Protein AF-A0A966RFS0-F1 (afdb_monomer_lite)

Foldseek 3Di:
DDDDDPDDDPPDPDDPPPDPPDVVVVVVVVVVVVVVVVLVVVLVVLVVVCVVVVHDSVVVNVVVVVVVVCVVVVDPPPDDDDDDDDDDDDPPDPQQALLNVQCVVCLVVLCVVPPPDDSVVSVVVSVVVVVVDDPVVSVVSRVVSVVVVVVVVVDPDDDDDDDDDDDDDDDDDDDDDDDDDDDDDDPDDDDDDPDDDPVVVVVVLVVVLVVLVPDDLVRLVVVCVVVVHDRDPSVVSSVRVSCVSVVHDD

Structure (mmCIF, N/CA/C/O backbone):
data_AF-A0A966RFS0-F1
#
_entry.id   AF-A0A966RFS0-F1
#
loop_
_atom_site.group_PDB
_atom_site.id
_atom_site.type_symbol
_atom_site.label_atom_id
_atom_site.label_alt_id
_atom_site.label_comp_id
_atom_site.label_asym_id
_atom_site.label_entity_id
_atom_site.label_seq_id
_atom_site.pdbx_PDB_ins_code
_atom_site.Cartn_x
_atom_site.Cartn_y
_atom_site.Cartn_z
_atom_site.occupancy
_atom_site.B_iso_or_equiv
_atom_site.auth_seq_id
_atom_site.auth_comp_id
_atom_site.auth_asym_id
_atom_site.auth_atom_id
_atom_site.pdbx_PDB_model_num
ATOM 1 N N . MET A 1 1 ? 25.734 63.811 56.330 1.00 46.78 1 MET A N 1
ATOM 2 C CA . MET A 1 1 ? 25.284 64.540 55.126 1.00 46.78 1 MET A CA 1
ATOM 3 C C . MET A 1 1 ? 26.224 64.170 54.002 1.00 46.78 1 MET A C 1
ATOM 5 O O . MET A 1 1 ? 27.417 64.230 54.257 1.00 46.78 1 MET A O 1
ATOM 9 N N . THR A 1 2 ? 25.649 63.822 52.839 1.00 45.16 2 THR A N 1
ATOM 10 C CA . THR A 1 2 ? 26.299 63.385 51.579 1.00 45.16 2 THR A CA 1
ATOM 11 C C . THR A 1 2 ? 27.020 62.034 51.720 1.00 45.16 2 THR A C 1
ATOM 13 O O . THR A 1 2 ? 27.518 61.713 52.786 1.00 45.16 2 THR A O 1
ATOM 16 N N . SER A 1 3 ? 27.106 61.110 50.775 1.00 40.31 3 SER A N 1
ATOM 17 C CA . SER A 1 3 ? 26.642 60.852 49.406 1.00 40.31 3 SER A CA 1
ATOM 18 C C . SER A 1 3 ? 27.042 59.367 49.242 1.00 40.31 3 SER A C 1
ATOM 20 O O . SER A 1 3 ? 28.094 58.983 49.733 1.00 40.31 3 SER A O 1
ATOM 22 N N . SER A 1 4 ? 26.303 58.413 48.707 1.00 46.81 4 SER A N 1
ATOM 23 C CA . SER A 1 4 ? 25.883 58.307 47.324 1.00 46.81 4 SER A CA 1
ATOM 24 C C . SER A 1 4 ? 25.313 56.895 47.224 1.00 46.81 4 SER A C 1
ATOM 26 O O . SER A 1 4 ? 26.024 55.921 47.457 1.00 46.81 4 SER A O 1
ATOM 28 N N . CYS A 1 5 ? 24.011 56.837 46.974 1.00 45.22 5 CYS A N 1
ATOM 29 C CA . CYS A 1 5 ? 23.265 55.772 46.315 1.00 45.22 5 CYS A CA 1
ATOM 30 C C . CYS A 1 5 ? 24.124 54.599 45.808 1.00 45.22 5 CYS A C 1
ATOM 32 O O . CYS A 1 5 ? 24.890 54.750 44.855 1.00 45.22 5 CYS A O 1
ATOM 34 N N . ALA A 1 6 ? 23.968 53.444 46.456 1.00 50.06 6 ALA A N 1
ATOM 35 C CA . ALA A 1 6 ? 24.460 52.169 45.972 1.00 50.06 6 ALA A CA 1
ATOM 36 C C . ALA A 1 6 ? 23.900 51.910 44.568 1.00 50.06 6 ALA A C 1
ATOM 38 O O . ALA A 1 6 ? 22.697 51.743 44.388 1.00 50.06 6 ALA A O 1
ATOM 39 N N . GLU A 1 7 ? 24.806 51.961 43.596 1.00 47.12 7 GLU A N 1
ATOM 40 C CA . GLU A 1 7 ? 24.907 51.079 42.436 1.00 47.12 7 GLU A CA 1
ATOM 41 C C . GLU A 1 7 ? 23.601 50.382 42.026 1.00 47.12 7 GLU A C 1
ATOM 43 O O . GLU A 1 7 ? 23.354 49.202 42.277 1.00 47.12 7 GLU A O 1
ATOM 48 N N . GLN A 1 8 ? 22.751 51.168 41.369 1.00 50.97 8 GLN A N 1
ATOM 49 C CA . GLN A 1 8 ? 21.605 50.699 40.614 1.00 50.97 8 GLN A CA 1
ATOM 50 C C . GLN A 1 8 ? 22.114 49.770 39.498 1.00 50.97 8 GLN A C 1
ATOM 52 O O . GLN A 1 8 ? 22.638 50.228 38.482 1.00 50.97 8 GLN A O 1
ATOM 57 N N . MET A 1 9 ? 21.971 48.460 39.699 1.00 49.16 9 MET A N 1
ATOM 58 C CA . MET A 1 9 ? 22.149 47.435 38.673 1.00 49.16 9 MET A CA 1
ATOM 59 C C . MET A 1 9 ? 21.171 47.689 37.516 1.00 49.16 9 MET A C 1
ATOM 61 O O . MET A 1 9 ? 20.027 47.243 37.547 1.00 49.16 9 MET A O 1
ATOM 65 N N . MET A 1 10 ? 21.624 48.400 36.486 1.00 54.31 10 MET A N 1
ATOM 66 C CA . MET A 1 10 ? 21.121 48.233 35.125 1.00 54.31 10 MET A CA 1
ATOM 67 C C . MET A 1 10 ? 22.088 47.306 34.397 1.00 54.31 10 MET A C 1
ATOM 69 O O . MET A 1 10 ? 23.067 47.738 33.796 1.00 54.31 10 MET A O 1
ATOM 73 N N . MET A 1 11 ? 21.839 46.006 34.511 1.00 53.09 11 MET A N 1
ATOM 74 C CA . MET A 1 11 ? 22.285 45.065 33.493 1.00 53.09 11 MET A CA 1
ATOM 75 C C . MET A 1 11 ? 21.077 44.836 32.606 1.00 53.09 11 MET A C 1
ATOM 77 O O . MET A 1 11 ? 20.194 44.045 32.926 1.00 53.09 11 MET A O 1
ATOM 81 N N . ASP A 1 12 ? 21.030 45.635 31.546 1.00 46.69 12 ASP A N 1
ATOM 82 C CA . ASP A 1 12 ? 20.084 45.488 30.461 1.00 46.69 12 ASP A CA 1
ATOM 83 C C . ASP A 1 12 ? 20.134 44.056 29.917 1.00 46.69 12 ASP A C 1
ATOM 85 O O . ASP A 1 12 ? 21.180 43.541 29.506 1.00 46.69 12 ASP A O 1
ATOM 89 N N . ASP A 1 13 ? 18.958 43.436 29.907 1.00 48.50 13 ASP A N 1
ATOM 90 C CA . ASP A 1 13 ? 18.588 42.283 29.100 1.00 48.50 13 ASP A CA 1
ATOM 91 C C . ASP A 1 13 ? 18.864 42.579 27.620 1.00 48.50 13 ASP A C 1
ATOM 93 O O . ASP A 1 13 ? 17.976 42.969 26.863 1.00 48.50 13 ASP A O 1
ATOM 97 N N . THR A 1 14 ? 20.098 42.426 27.146 1.00 54.41 14 THR A N 1
ATOM 98 C CA . THR A 1 14 ? 20.367 42.333 25.707 1.00 54.41 14 THR A CA 1
ATOM 99 C C . THR A 1 14 ? 21.663 41.576 25.455 1.00 54.41 14 THR A C 1
ATOM 101 O O . THR A 1 14 ? 22.748 42.136 25.547 1.00 54.41 14 THR A O 1
ATOM 104 N N . THR A 1 15 ? 21.534 40.282 25.138 1.00 52.78 15 THR A N 1
ATOM 105 C CA . THR A 1 15 ? 22.305 39.504 24.130 1.00 52.78 15 THR A CA 1
ATOM 106 C C . THR A 1 15 ? 22.190 37.983 24.347 1.00 52.78 15 THR A C 1
ATOM 108 O O . THR A 1 15 ? 23.090 37.215 24.026 1.00 52.78 15 THR A O 1
ATOM 111 N N . ALA A 1 16 ? 21.030 37.481 24.782 1.00 44.38 16 ALA A N 1
ATOM 112 C CA . ALA A 1 16 ? 20.666 36.075 24.576 1.00 44.38 16 ALA A CA 1
ATOM 113 C C . ALA A 1 16 ? 20.158 35.859 23.134 1.00 44.38 16 ALA A C 1
ATOM 115 O O . ALA A 1 16 ? 19.004 35.507 22.912 1.00 44.38 16 ALA A O 1
ATOM 116 N N . ALA A 1 17 ? 20.997 36.133 22.130 1.00 50.38 17 ALA A N 1
ATOM 117 C CA . ALA A 1 17 ? 20.622 35.968 20.723 1.00 50.38 17 ALA A CA 1
ATOM 118 C C . ALA A 1 17 ? 21.802 35.592 19.814 1.00 50.38 17 ALA A C 1
ATOM 120 O O . ALA A 1 17 ? 21.888 36.072 18.689 1.00 50.38 17 ALA A O 1
ATOM 121 N N . THR A 1 18 ? 22.702 34.704 20.251 1.00 53.56 18 THR A N 1
ATOM 122 C CA . THR A 1 18 ? 23.763 34.207 19.355 1.00 53.56 18 THR A CA 1
ATOM 123 C C . THR A 1 18 ? 24.097 32.740 19.602 1.00 53.56 18 THR A C 1
ATOM 125 O O . THR A 1 18 ? 25.214 32.388 19.964 1.00 53.56 18 THR A O 1
ATOM 128 N N . THR A 1 19 ? 23.134 31.834 19.419 1.00 51.56 19 THR A N 1
ATOM 129 C CA . THR A 1 19 ? 23.456 30.398 19.250 1.00 51.56 19 THR A CA 1
ATOM 130 C C . THR A 1 19 ? 22.385 29.637 18.469 1.00 51.56 19 THR A C 1
ATOM 132 O O . THR A 1 19 ? 22.052 28.498 18.766 1.00 51.56 19 THR A O 1
ATOM 135 N N . SER A 1 20 ? 21.827 30.257 17.429 1.00 57.66 20 SER A N 1
ATOM 136 C CA . SER A 1 20 ? 20.901 29.579 16.515 1.00 57.66 20 SER A CA 1
ATOM 137 C C . SER A 1 20 ? 21.181 29.953 15.062 1.00 57.66 20 SER A C 1
ATOM 139 O O . SER A 1 20 ? 20.292 30.447 14.378 1.00 57.66 20 SER A O 1
ATOM 141 N N . PHE A 1 21 ? 22.405 29.767 14.553 1.00 58.56 21 PHE A N 1
ATOM 142 C CA . PHE A 1 21 ? 22.626 29.993 13.116 1.00 58.56 21 PHE A CA 1
ATOM 143 C C . PHE A 1 21 ? 23.887 29.349 12.518 1.00 58.56 21 PHE A C 1
ATOM 145 O O . PHE A 1 21 ? 24.693 30.008 11.878 1.00 58.56 21 PHE A O 1
ATOM 152 N N . ALA A 1 22 ? 24.075 28.040 12.684 1.00 61.06 22 ALA A N 1
ATOM 153 C CA . ALA A 1 22 ? 25.084 27.318 11.887 1.00 61.06 22 ALA A CA 1
ATOM 154 C C . ALA A 1 22 ? 24.633 25.911 11.486 1.00 61.06 22 ALA A C 1
ATOM 156 O O . ALA A 1 22 ? 24.954 25.443 10.394 1.00 61.06 22 ALA A O 1
ATOM 157 N N . TRP A 1 23 ? 23.806 25.269 12.314 1.00 62.06 23 TRP A N 1
ATOM 158 C CA . TRP A 1 23 ? 23.326 23.913 12.065 1.00 62.06 23 TRP A CA 1
ATOM 159 C C . TRP A 1 23 ? 22.571 23.748 10.730 1.00 62.06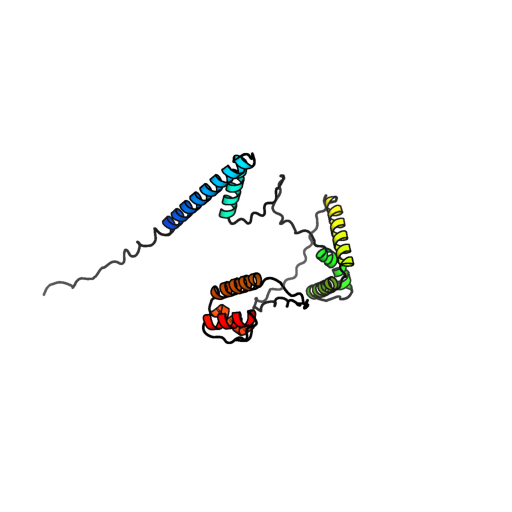 23 TRP A C 1
ATOM 161 O O . TRP A 1 23 ? 22.958 22.879 9.950 1.00 62.06 23 TRP A O 1
ATOM 171 N N . PRO A 1 24 ? 21.597 24.607 10.351 1.00 82.81 24 PRO A N 1
ATOM 172 C CA . PRO A 1 24 ? 20.886 24.428 9.081 1.00 82.81 24 PRO A CA 1
ATOM 173 C C . PRO A 1 24 ? 21.776 24.658 7.851 1.00 82.81 24 PRO A C 1
ATOM 175 O O . PRO A 1 24 ? 21.550 24.073 6.793 1.00 82.81 24 PRO A O 1
ATOM 178 N N . ALA A 1 25 ? 22.789 25.523 7.962 1.00 80.50 25 ALA A N 1
ATOM 179 C CA . ALA A 1 25 ? 23.739 25.777 6.883 1.00 80.50 25 ALA A CA 1
ATOM 180 C C . ALA A 1 25 ? 24.705 24.598 6.704 1.00 80.50 25 ALA A C 1
ATOM 182 O O . ALA A 1 25 ? 24.920 24.155 5.573 1.00 80.50 25 ALA A O 1
ATOM 183 N N . MET A 1 26 ? 25.210 24.057 7.814 1.00 83.19 26 MET A N 1
ATOM 184 C CA . MET A 1 26 ? 26.057 22.868 7.844 1.00 83.19 26 MET A CA 1
ATOM 185 C C . MET A 1 26 ? 25.311 21.631 7.337 1.00 83.19 26 MET A C 1
ATOM 187 O O . MET A 1 26 ? 25.824 20.918 6.481 1.00 83.19 26 MET A O 1
ATOM 191 N N . GLU A 1 27 ? 24.069 21.416 7.769 1.00 85.50 27 GLU A N 1
ATOM 192 C CA . GLU A 1 27 ? 23.245 20.291 7.320 1.00 85.50 27 GLU A CA 1
ATOM 193 C C . GLU A 1 27 ? 22.966 20.361 5.810 1.00 85.50 27 GLU A C 1
ATOM 195 O O . GLU A 1 27 ? 23.080 19.360 5.100 1.00 85.50 27 GLU A O 1
ATOM 200 N N . ARG A 1 28 ? 22.670 21.555 5.278 1.00 85.44 28 ARG A N 1
ATOM 201 C CA . ARG A 1 28 ? 22.551 21.761 3.824 1.00 85.44 28 ARG A CA 1
ATOM 202 C C . ARG A 1 28 ? 23.869 21.489 3.100 1.00 85.44 28 ARG A C 1
ATOM 204 O O . ARG A 1 28 ? 23.844 20.914 2.015 1.00 85.44 28 ARG A O 1
ATOM 211 N N . ALA A 1 29 ? 25.005 21.887 3.672 1.00 89.25 29 ALA A N 1
ATOM 212 C CA . ALA A 1 29 ? 26.318 21.616 3.093 1.00 89.25 29 ALA A CA 1
ATOM 213 C C . ALA A 1 29 ? 26.625 20.111 3.065 1.00 89.25 29 ALA A C 1
ATOM 215 O O . ALA A 1 29 ? 26.981 19.595 2.009 1.00 89.25 29 ALA A O 1
ATOM 216 N N . MET A 1 30 ? 26.384 19.394 4.163 1.00 89.94 30 MET A N 1
ATOM 217 C CA . MET A 1 30 ? 26.562 17.941 4.247 1.00 89.94 30 MET A CA 1
ATOM 218 C C . MET A 1 30 ? 25.660 17.203 3.254 1.00 89.94 30 MET A C 1
ATOM 220 O O . MET A 1 30 ? 26.140 16.362 2.497 1.00 89.94 30 MET A O 1
ATOM 224 N N . LYS A 1 31 ? 24.373 17.567 3.170 1.00 87.19 31 LYS A N 1
ATOM 225 C CA . LYS A 1 31 ? 23.442 16.978 2.192 1.00 87.19 31 LYS A CA 1
ATOM 226 C C . LYS A 1 31 ? 23.890 17.213 0.748 1.00 87.19 31 LYS A C 1
ATOM 228 O O . LYS A 1 31 ? 23.763 16.308 -0.071 1.00 87.19 31 LYS A O 1
ATOM 233 N N . ARG A 1 32 ? 24.449 18.390 0.431 1.00 90.50 32 ARG A N 1
ATOM 234 C CA . ARG A 1 32 ? 25.032 18.664 -0.895 1.00 90.50 32 ARG A CA 1
ATOM 235 C C . ARG A 1 32 ? 26.253 17.795 -1.178 1.00 90.50 32 ARG A C 1
ATOM 237 O O . ARG A 1 32 ? 26.335 17.241 -2.264 1.00 90.50 32 ARG A O 1
ATOM 244 N N . VAL A 1 33 ? 27.166 17.647 -0.218 1.00 93.06 33 VAL A N 1
ATOM 245 C CA . VAL A 1 33 ? 28.365 16.806 -0.380 1.00 93.06 33 VAL A CA 1
ATOM 246 C C . VAL A 1 33 ? 27.975 15.353 -0.640 1.00 93.06 33 VAL A C 1
ATOM 248 O O . VAL A 1 33 ? 28.450 14.756 -1.602 1.00 93.06 33 VAL A O 1
ATOM 251 N N . VAL A 1 34 ? 27.051 14.811 0.158 1.00 91.12 34 VAL A N 1
ATOM 252 C CA . VAL A 1 34 ? 26.552 13.440 -0.020 1.00 91.12 34 VAL A CA 1
ATOM 253 C C . VAL A 1 34 ? 25.865 13.281 -1.375 1.00 91.12 34 VAL A C 1
ATOM 255 O O . VAL A 1 34 ? 26.169 12.338 -2.099 1.00 91.12 34 VAL A O 1
ATOM 258 N N . LYS A 1 35 ? 24.990 14.221 -1.761 1.00 87.44 35 LYS A N 1
ATOM 259 C CA . LYS A 1 35 ? 24.321 14.192 -3.069 1.00 87.44 35 LYS A CA 1
ATOM 260 C C . LYS A 1 35 ? 25.329 14.200 -4.219 1.00 87.44 35 LYS A C 1
ATOM 262 O O . LYS A 1 35 ? 25.221 13.371 -5.112 1.00 87.44 35 LYS A O 1
ATOM 267 N N . ASN A 1 36 ? 26.319 15.088 -4.174 1.00 91.25 36 ASN A N 1
ATOM 268 C CA . ASN A 1 36 ? 27.344 15.184 -5.211 1.00 91.25 36 ASN A CA 1
ATOM 269 C C . ASN A 1 36 ? 28.165 13.892 -5.319 1.00 91.25 36 ASN A C 1
ATOM 271 O O . ASN A 1 36 ? 28.486 13.469 -6.425 1.00 91.25 36 ASN A O 1
ATOM 275 N N . HIS A 1 37 ? 28.479 13.255 -4.188 1.00 93.62 37 HIS A N 1
ATOM 276 C CA . HIS A 1 37 ? 29.206 11.988 -4.175 1.00 93.62 37 HIS A CA 1
ATOM 277 C C . HIS A 1 37 ? 28.379 10.846 -4.783 1.00 93.62 37 HIS A C 1
ATOM 279 O O . HIS A 1 37 ? 28.883 10.087 -5.607 1.00 93.62 37 HIS A O 1
ATOM 285 N N . VAL A 1 38 ? 27.092 10.760 -4.435 1.00 90.94 38 VAL A N 1
ATOM 286 C CA . VAL A 1 38 ? 26.169 9.782 -5.031 1.00 90.94 38 VAL A CA 1
ATOM 287 C C . VAL A 1 38 ? 26.014 10.025 -6.532 1.00 90.94 38 VAL A C 1
ATOM 289 O O . VAL A 1 38 ? 26.149 9.086 -7.309 1.00 90.94 38 VAL A O 1
ATOM 292 N N . ASP A 1 39 ? 25.803 11.274 -6.953 1.00 89.56 39 ASP A N 1
ATOM 293 C CA . ASP A 1 39 ? 25.675 11.631 -8.369 1.00 89.56 39 ASP A CA 1
ATOM 294 C C . ASP A 1 39 ? 26.947 11.282 -9.160 1.00 89.56 39 ASP A C 1
ATOM 296 O O . ASP A 1 39 ? 26.851 10.762 -10.270 1.00 89.56 39 ASP A O 1
ATOM 300 N N . ALA A 1 40 ? 28.135 11.513 -8.593 1.00 91.12 40 ALA A N 1
ATOM 301 C CA . ALA A 1 40 ? 29.404 11.151 -9.223 1.00 91.12 40 ALA A CA 1
ATOM 302 C C . ALA A 1 40 ? 29.564 9.630 -9.375 1.00 91.12 40 ALA A C 1
ATOM 304 O O . ALA A 1 40 ? 29.939 9.158 -10.449 1.00 91.12 40 ALA A O 1
ATOM 305 N N . ASN A 1 41 ? 29.229 8.860 -8.335 1.00 94.38 41 ASN A N 1
ATOM 306 C CA . ASN A 1 41 ? 29.314 7.400 -8.375 1.00 94.38 41 ASN A CA 1
ATOM 307 C C . ASN A 1 41 ? 28.318 6.803 -9.372 1.00 94.38 41 ASN A C 1
ATOM 309 O O . ASN A 1 41 ? 28.683 5.919 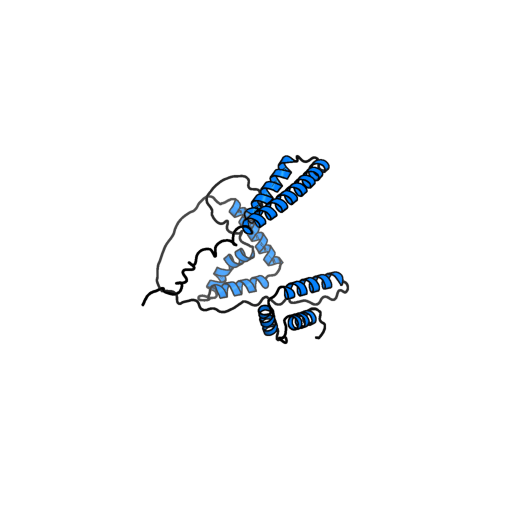-10.145 1.00 94.38 41 ASN A O 1
ATOM 313 N N . VAL A 1 42 ? 27.084 7.312 -9.404 1.00 91.38 42 VAL A N 1
ATOM 314 C CA . VAL A 1 42 ? 26.078 6.851 -10.366 1.00 91.38 42 VAL A CA 1
ATOM 315 C C . VAL A 1 42 ? 26.497 7.214 -11.787 1.00 91.38 42 VAL A C 1
ATOM 317 O O . VAL A 1 42 ? 26.481 6.343 -12.644 1.00 91.38 42 VAL A O 1
ATOM 320 N N . LYS A 1 43 ? 26.970 8.438 -12.051 1.00 89.50 43 LYS A N 1
ATOM 321 C CA . LYS A 1 43 ? 27.479 8.810 -13.385 1.00 89.50 43 LYS A CA 1
ATOM 322 C C . LYS A 1 43 ? 28.666 7.946 -13.826 1.00 89.50 43 LYS A C 1
ATOM 324 O O . LYS A 1 43 ? 28.718 7.557 -14.986 1.00 89.50 43 LYS A O 1
ATOM 329 N N . SER A 1 44 ? 29.579 7.611 -12.911 1.00 92.06 44 SER A N 1
ATOM 330 C CA . SER A 1 44 ? 30.687 6.682 -13.183 1.00 92.06 44 SER A CA 1
ATOM 331 C C . SER A 1 44 ? 30.176 5.290 -13.573 1.00 92.06 44 SER A C 1
ATOM 333 O O . SER A 1 44 ? 30.586 4.742 -14.591 1.00 92.06 44 SER A O 1
ATOM 335 N N . PHE A 1 45 ? 29.216 4.751 -12.817 1.00 91.62 45 PHE A N 1
ATOM 336 C CA . PHE A 1 45 ? 28.587 3.465 -13.123 1.00 91.62 45 PHE A CA 1
ATOM 337 C C . PHE A 1 45 ? 27.849 3.479 -14.469 1.00 91.62 45 PHE A C 1
ATOM 339 O O . PHE A 1 45 ? 28.014 2.567 -15.271 1.00 91.62 45 PHE A O 1
ATOM 346 N N . LEU A 1 46 ? 27.073 4.529 -14.748 1.00 88.56 46 LEU A N 1
ATOM 347 C CA . LEU A 1 46 ? 26.335 4.657 -16.006 1.00 88.56 46 LEU A CA 1
ATOM 348 C C . LEU A 1 46 ? 27.270 4.760 -17.214 1.00 88.56 46 LEU A C 1
ATOM 350 O O . LEU A 1 46 ? 26.909 4.258 -18.270 1.00 88.56 46 LEU A O 1
ATOM 354 N N . ARG A 1 47 ? 28.465 5.343 -17.060 1.00 87.50 47 ARG A N 1
ATOM 355 C CA . ARG A 1 47 ? 29.496 5.337 -18.106 1.00 87.50 47 ARG A CA 1
ATOM 356 C C . ARG A 1 47 ? 29.983 3.922 -18.412 1.00 87.50 47 ARG A C 1
ATOM 358 O O . ARG A 1 47 ? 30.013 3.540 -19.572 1.00 87.50 47 ARG A O 1
ATOM 365 N N . VAL A 1 48 ? 30.299 3.137 -17.380 1.00 92.06 48 VAL A N 1
ATOM 366 C CA . VAL A 1 48 ? 30.728 1.736 -17.550 1.00 92.06 48 VAL A CA 1
ATOM 367 C C . VAL A 1 48 ? 29.639 0.914 -18.245 1.00 92.06 48 VAL A C 1
ATOM 369 O O . VAL A 1 48 ? 29.923 0.184 -19.187 1.00 92.06 48 VAL A O 1
ATOM 372 N N . VAL A 1 49 ? 28.379 1.080 -17.833 1.00 88.50 49 VAL A N 1
ATOM 373 C CA . VAL A 1 49 ? 27.237 0.397 -18.463 1.00 88.50 49 VAL A CA 1
ATOM 374 C C . VAL A 1 49 ? 27.014 0.876 -19.901 1.00 88.50 49 VAL A C 1
ATOM 376 O O . VAL A 1 49 ? 26.713 0.075 -20.778 1.00 88.50 49 VAL A O 1
ATOM 379 N N . ALA A 1 50 ? 27.155 2.172 -20.171 1.00 86.50 50 ALA A N 1
ATOM 380 C CA . ALA A 1 50 ? 27.017 2.704 -21.522 1.00 86.50 50 ALA A CA 1
ATOM 381 C C . ALA A 1 50 ? 28.094 2.145 -22.465 1.00 86.50 50 ALA A C 1
ATOM 383 O O . ALA A 1 50 ? 27.774 1.752 -23.586 1.00 86.50 50 ALA A O 1
ATOM 384 N N . GLU A 1 51 ? 29.335 2.037 -21.986 1.00 89.00 51 GLU A N 1
ATOM 385 C CA . GLU A 1 51 ? 30.459 1.452 -22.721 1.00 89.00 51 GLU A CA 1
ATOM 386 C C . GLU A 1 51 ? 30.255 -0.048 -22.988 1.00 89.00 51 GLU A C 1
ATOM 388 O O . GLU A 1 51 ? 30.405 -0.498 -24.123 1.00 89.00 51 GLU A O 1
ATOM 393 N N . GLU A 1 52 ? 29.836 -0.814 -21.976 1.00 88.38 52 GLU A N 1
ATOM 394 C CA . GLU A 1 52 ? 29.607 -2.261 -22.090 1.00 88.38 52 GLU A CA 1
ATOM 395 C C . GLU A 1 52 ? 28.456 -2.606 -23.053 1.00 88.38 52 GLU A C 1
ATOM 397 O O . GLU A 1 52 ? 28.544 -3.573 -23.810 1.00 88.38 52 GLU A O 1
ATOM 402 N N . TYR A 1 53 ? 27.393 -1.796 -23.067 1.00 86.94 53 TYR A N 1
ATOM 403 C CA . TYR A 1 53 ? 26.187 -2.048 -23.865 1.00 86.94 53 TYR A CA 1
ATOM 404 C C . TYR A 1 53 ? 26.098 -1.210 -25.151 1.00 86.94 53 TYR A C 1
ATOM 406 O O . TYR A 1 53 ? 25.065 -1.247 -25.820 1.00 86.94 53 TYR A O 1
ATOM 414 N N . GLN A 1 54 ? 27.152 -0.465 -25.512 1.00 86.38 54 GLN A N 1
ATOM 415 C CA . GLN A 1 54 ? 27.183 0.427 -26.686 1.00 86.38 54 GLN A CA 1
ATOM 416 C C . GLN A 1 54 ? 26.005 1.421 -26.718 1.00 86.38 54 GLN A C 1
ATOM 418 O O . GLN A 1 54 ? 25.448 1.732 -27.773 1.00 86.38 54 GLN A O 1
ATOM 423 N N . LEU A 1 55 ? 25.598 1.906 -25.545 1.00 77.94 55 LEU A N 1
ATOM 424 C CA . LEU A 1 55 ? 24.519 2.879 -25.396 1.00 77.94 55 LEU A CA 1
ATOM 425 C C . LEU A 1 55 ? 25.096 4.293 -25.357 1.00 77.94 55 LEU A C 1
ATOM 427 O O . LEU A 1 55 ? 26.189 4.521 -24.847 1.00 77.94 55 LEU A O 1
ATOM 431 N N . GLU A 1 56 ? 24.341 5.275 -25.847 1.00 77.19 56 GLU A N 1
ATOM 432 C CA . GLU A 1 56 ? 24.746 6.672 -25.690 1.00 77.19 56 GLU A CA 1
ATOM 433 C C . GLU A 1 56 ? 24.677 7.090 -24.207 1.00 77.19 56 GLU A C 1
ATOM 435 O O . GLU A 1 56 ? 23.656 6.910 -23.537 1.00 77.19 56 GLU A O 1
ATOM 440 N N . GLU A 1 57 ? 25.759 7.681 -23.687 1.00 73.88 57 GLU A N 1
ATOM 441 C CA . GLU A 1 57 ? 25.867 8.122 -22.283 1.00 73.88 57 GLU A CA 1
ATOM 442 C C . GLU A 1 57 ? 24.869 9.244 -21.929 1.00 73.88 57 GLU A C 1
ATOM 444 O O . GLU A 1 57 ? 24.338 9.307 -20.817 1.00 73.88 57 GLU A O 1
ATOM 449 N N . GLU A 1 58 ? 24.579 10.121 -22.892 1.00 75.50 58 GLU A N 1
ATOM 450 C CA . GLU A 1 58 ? 23.719 11.300 -22.741 1.00 75.50 58 GLU A CA 1
ATOM 451 C C . GLU A 1 58 ? 22.265 10.984 -22.329 1.00 75.50 58 GLU A C 1
ATOM 453 O O . GLU A 1 58 ? 21.792 11.553 -21.339 1.00 75.50 58 GLU A O 1
ATOM 458 N N . PRO A 1 59 ? 21.511 10.095 -23.012 1.00 79.31 59 PRO A N 1
ATOM 459 C CA . PRO A 1 59 ? 20.148 9.753 -22.598 1.00 79.31 59 PRO A CA 1
ATOM 460 C C . PRO A 1 59 ? 20.100 9.070 -21.227 1.00 79.31 59 PRO A C 1
ATOM 462 O O . PRO A 1 59 ? 19.160 9.297 -20.459 1.00 79.31 59 PRO A O 1
ATOM 465 N N . LEU A 1 60 ? 21.119 8.280 -20.884 1.00 76.69 60 LEU A N 1
ATOM 466 C CA . LEU A 1 60 ? 21.191 7.574 -19.610 1.00 76.69 60 LEU A CA 1
ATOM 467 C C . LEU A 1 60 ? 21.450 8.550 -18.449 1.00 76.69 60 LEU A C 1
ATOM 469 O O . LEU A 1 60 ? 20.720 8.528 -17.453 1.00 76.69 60 LEU A O 1
ATOM 473 N N . ALA A 1 61 ? 22.391 9.484 -18.611 1.00 81.88 61 ALA A N 1
ATOM 474 C CA . ALA A 1 61 ? 22.644 10.558 -17.648 1.00 81.88 61 ALA A CA 1
ATOM 475 C C . ALA A 1 61 ? 21.417 11.467 -17.459 1.00 81.88 61 ALA A C 1
ATOM 477 O O . ALA A 1 61 ? 21.042 11.775 -16.324 1.00 81.88 61 ALA A O 1
ATOM 478 N N . ARG A 1 62 ? 20.723 11.826 -18.547 1.00 82.12 62 ARG A N 1
ATOM 479 C CA . ARG A 1 62 ? 19.477 12.616 -18.490 1.00 82.12 62 ARG A CA 1
ATOM 480 C C . ARG A 1 62 ? 18.353 11.880 -17.766 1.00 82.12 62 ARG A C 1
ATOM 482 O O . ARG A 1 62 ? 17.593 12.504 -17.025 1.00 82.12 62 ARG A O 1
ATOM 489 N N . SER A 1 63 ? 18.250 10.562 -17.943 1.00 84.38 63 SER A N 1
ATOM 490 C CA . SER A 1 63 ? 17.264 9.744 -17.228 1.00 84.38 63 SER A CA 1
ATOM 491 C C . SER A 1 63 ? 17.520 9.741 -15.715 1.00 84.38 63 SER A C 1
ATOM 493 O O . SER A 1 63 ? 16.580 9.894 -14.929 1.00 84.38 63 SER A O 1
ATOM 495 N N . TRP A 1 64 ? 18.793 9.674 -15.306 1.00 85.12 64 TRP A N 1
ATOM 496 C CA . TRP A 1 64 ? 19.195 9.781 -13.907 1.00 85.12 64 TRP A CA 1
ATOM 497 C C . TRP A 1 64 ? 18.901 11.168 -13.331 1.00 85.12 64 TRP A C 1
ATOM 499 O O . TRP A 1 64 ? 18.332 11.275 -12.247 1.00 85.12 64 TRP A O 1
ATOM 509 N N . GLU A 1 65 ? 19.218 12.239 -14.057 1.00 86.50 65 GLU A N 1
ATOM 510 C CA . GLU A 1 65 ? 18.951 13.610 -13.606 1.00 86.50 65 GLU A CA 1
ATOM 511 C C . GLU A 1 65 ? 17.447 13.895 -13.472 1.00 86.50 65 GLU A C 1
ATOM 513 O O . GLU A 1 65 ? 17.016 14.521 -12.496 1.00 86.50 65 GLU A O 1
ATOM 518 N N . ALA A 1 66 ? 16.625 13.367 -14.384 1.00 82.12 66 ALA A N 1
ATOM 519 C CA . ALA A 1 66 ? 15.169 13.424 -14.286 1.00 82.12 66 ALA A CA 1
ATOM 520 C C . ALA A 1 66 ? 14.647 12.657 -13.058 1.00 82.12 66 ALA A C 1
ATOM 522 O O . ALA A 1 66 ? 13.793 13.162 -12.321 1.00 82.12 66 ALA A O 1
ATOM 523 N N . PHE A 1 67 ? 15.193 11.467 -12.793 1.00 82.25 67 PHE A N 1
ATOM 524 C CA . PHE A 1 67 ? 14.863 10.673 -11.611 1.00 82.25 67 PHE A CA 1
ATOM 525 C C . PHE A 1 67 ? 15.271 11.379 -10.308 1.00 82.25 67 PHE A C 1
ATOM 527 O O . PHE A 1 67 ? 14.439 11.538 -9.413 1.00 82.25 67 PHE A O 1
ATOM 534 N N . ALA A 1 68 ? 16.509 11.872 -10.211 1.00 83.25 68 ALA A N 1
ATOM 535 C CA . ALA A 1 68 ? 17.034 12.567 -9.036 1.00 83.25 68 ALA A CA 1
ATOM 536 C C . ALA A 1 68 ? 16.249 13.856 -8.732 1.00 83.25 68 ALA A C 1
ATOM 538 O O . ALA A 1 68 ? 15.949 14.153 -7.571 1.00 83.25 68 ALA A O 1
ATOM 539 N N . THR A 1 69 ? 15.849 14.591 -9.772 1.00 81.81 69 THR A N 1
ATOM 540 C CA . THR A 1 69 ? 15.007 15.790 -9.646 1.00 81.81 69 THR A CA 1
ATOM 541 C C . THR A 1 69 ? 13.590 15.434 -9.189 1.00 81.81 69 THR A C 1
ATOM 543 O O . THR A 1 69 ? 13.048 16.077 -8.287 1.00 81.81 69 THR A O 1
ATOM 546 N N . SER A 1 70 ? 13.000 14.367 -9.738 1.00 74.88 70 SER A N 1
ATOM 547 C CA . SER A 1 70 ? 11.681 13.880 -9.313 1.00 74.88 70 SER A CA 1
ATOM 548 C C . SER A 1 70 ? 11.679 13.360 -7.873 1.00 74.88 70 SER A C 1
ATOM 550 O O . SER A 1 70 ? 10.697 13.558 -7.154 1.00 74.88 70 SER A O 1
ATOM 552 N N . ALA A 1 71 ? 12.759 12.705 -7.443 1.00 70.81 71 ALA A N 1
ATOM 553 C CA . ALA A 1 71 ? 12.925 12.216 -6.079 1.00 70.81 71 ALA A CA 1
ATOM 554 C C . ALA A 1 71 ? 13.046 13.376 -5.076 1.00 70.81 71 ALA A C 1
ATOM 556 O O . ALA A 1 71 ? 12.415 13.344 -4.019 1.00 70.81 71 ALA A O 1
ATOM 557 N N . ALA A 1 72 ? 13.781 14.437 -5.430 1.00 66.00 72 ALA A N 1
ATOM 558 C CA . ALA A 1 72 ? 13.901 15.644 -4.611 1.00 66.00 72 ALA A CA 1
ATOM 559 C C . ALA A 1 72 ? 12.584 16.439 -4.507 1.00 66.00 72 ALA A C 1
ATOM 561 O O . ALA A 1 72 ? 12.315 17.048 -3.473 1.00 66.00 72 ALA A O 1
ATOM 562 N N . ALA A 1 73 ? 11.740 16.400 -5.543 1.00 66.62 73 ALA A N 1
ATOM 563 C CA . ALA A 1 73 ? 10.445 17.083 -5.573 1.00 66.62 73 ALA A CA 1
ATOM 564 C C . ALA A 1 73 ? 9.324 16.360 -4.790 1.00 66.62 73 ALA A C 1
ATOM 566 O O . ALA A 1 73 ? 8.192 16.842 -4.760 1.00 66.62 73 ALA A O 1
ATOM 567 N N . GLY A 1 74 ? 9.588 15.195 -4.178 1.00 53.84 74 GLY A N 1
ATOM 568 C CA . GLY A 1 74 ? 8.576 14.423 -3.437 1.00 53.84 74 GLY A CA 1
ATOM 569 C C . GLY A 1 74 ? 7.405 13.925 -4.299 1.00 53.84 74 GLY A C 1
ATOM 570 O O . GLY A 1 74 ? 6.397 13.437 -3.776 1.00 53.84 74 GLY A O 1
ATOM 571 N N . ALA A 1 75 ? 7.520 14.032 -5.623 1.00 49.50 75 ALA A N 1
ATOM 572 C CA . ALA A 1 75 ? 6.509 13.581 -6.556 1.00 49.50 75 ALA A CA 1
ATOM 573 C C . ALA A 1 75 ? 6.698 12.081 -6.791 1.00 49.50 75 ALA A C 1
ATOM 575 O O . ALA A 1 75 ? 7.705 11.636 -7.340 1.00 49.50 75 ALA A O 1
ATOM 576 N N . ARG A 1 76 ? 5.704 11.289 -6.372 1.00 49.38 76 ARG A N 1
ATOM 577 C CA . ARG A 1 76 ? 5.528 9.896 -6.804 1.00 49.38 76 ARG A CA 1
ATOM 578 C C . ARG A 1 76 ? 5.322 9.879 -8.320 1.00 49.38 76 ARG A C 1
ATOM 580 O O . ARG A 1 76 ? 4.190 9.858 -8.798 1.00 49.38 76 ARG A O 1
ATOM 587 N N . THR A 1 77 ? 6.416 9.901 -9.066 1.00 48.41 77 THR A N 1
ATOM 588 C CA . THR A 1 77 ? 6.424 9.738 -10.516 1.00 48.41 77 THR A CA 1
ATOM 589 C C . THR A 1 77 ? 6.260 8.257 -10.819 1.00 48.41 77 THR A C 1
ATOM 591 O O . THR A 1 77 ? 7.213 7.492 -10.902 1.00 48.41 77 THR A O 1
ATOM 594 N N . SER A 1 78 ? 4.999 7.838 -10.935 1.00 44.81 78 SER A N 1
ATOM 595 C CA . SER A 1 78 ? 4.643 6.659 -11.717 1.00 44.81 78 SER A CA 1
ATOM 596 C C . SER A 1 78 ? 4.896 7.032 -13.171 1.00 44.81 78 SER A C 1
ATOM 598 O O . SER A 1 78 ? 4.148 7.809 -13.765 1.00 44.81 78 SER A O 1
ATOM 600 N N . GLN A 1 79 ? 6.014 6.553 -13.702 1.00 47.62 79 GLN A N 1
ATOM 601 C CA . GLN A 1 79 ? 6.408 6.780 -15.079 1.00 47.62 79 GLN A CA 1
ATOM 602 C C . GLN A 1 79 ? 5.366 6.118 -15.990 1.00 47.62 79 GLN A C 1
ATOM 604 O O . GLN A 1 79 ? 5.309 4.899 -16.131 1.00 47.62 79 GLN A O 1
ATOM 609 N N . ARG A 1 80 ? 4.494 6.933 -16.581 1.00 39.34 80 ARG A N 1
ATOM 610 C CA . ARG A 1 80 ? 3.730 6.570 -17.770 1.00 39.34 80 ARG A CA 1
ATOM 611 C C . ARG A 1 80 ? 4.353 7.359 -18.909 1.00 39.34 80 ARG A C 1
ATOM 613 O O . ARG A 1 80 ? 4.318 8.584 -18.885 1.00 39.34 80 ARG A O 1
ATOM 620 N N . VAL A 1 81 ? 4.934 6.658 -19.877 1.00 40.91 81 VAL A N 1
ATOM 621 C CA . VAL A 1 81 ? 5.329 7.242 -21.162 1.00 40.91 81 VAL A CA 1
ATOM 622 C C . VAL A 1 81 ? 4.064 7.838 -21.789 1.00 40.91 81 VAL A C 1
ATOM 624 O O . VAL A 1 81 ? 3.077 7.128 -21.995 1.00 40.91 81 VAL A O 1
ATOM 627 N N . VAL A 1 82 ? 4.049 9.156 -21.995 1.00 40.41 82 VAL A N 1
ATOM 628 C CA . VAL A 1 82 ? 2.938 9.886 -22.617 1.00 40.41 82 VAL A CA 1
ATOM 629 C C . VAL A 1 82 ? 3.441 10.466 -23.930 1.00 40.41 82 VAL A C 1
ATOM 631 O O . VAL A 1 82 ? 4.233 11.404 -23.937 1.00 40.41 82 VAL A O 1
ATOM 634 N N . VAL A 1 83 ? 2.945 9.904 -25.033 1.00 36.97 83 VAL A N 1
ATOM 635 C CA . VAL A 1 83 ? 2.815 10.619 -26.305 1.00 36.97 83 VAL A CA 1
ATOM 636 C C . VAL A 1 83 ? 1.750 11.706 -26.109 1.00 36.97 83 VAL A C 1
ATOM 638 O O . VAL A 1 83 ? 0.726 11.484 -25.461 1.00 36.97 83 VAL A O 1
ATOM 641 N N . THR A 1 84 ? 2.062 12.903 -26.586 1.00 38.81 84 THR A N 1
ATOM 642 C CA . THR A 1 84 ? 1.437 14.198 -26.295 1.00 38.81 84 THR A CA 1
ATOM 643 C C . THR A 1 84 ? -0.017 14.341 -26.769 1.00 38.81 84 THR A C 1
ATOM 645 O O . THR A 1 84 ? -0.332 13.989 -27.898 1.00 38.81 84 THR A O 1
ATOM 648 N N . ALA A 1 85 ? -0.879 14.944 -25.931 1.00 30.81 85 ALA A N 1
ATOM 649 C CA . ALA A 1 85 ? -1.847 16.001 -26.292 1.00 30.81 85 ALA A CA 1
ATOM 650 C C . ALA A 1 85 ? -2.627 16.491 -25.047 1.00 30.81 85 ALA A C 1
ATOM 652 O O . ALA A 1 85 ? -3.006 15.709 -24.178 1.00 30.81 85 ALA A O 1
ATOM 653 N N . ALA A 1 86 ? -2.819 17.808 -24.953 1.00 42.72 86 ALA A N 1
ATOM 654 C CA . ALA A 1 86 ? -3.322 18.557 -23.801 1.00 42.72 86 ALA A CA 1
ATOM 655 C C . ALA A 1 86 ? -4.829 18.378 -23.518 1.00 42.72 86 ALA A C 1
ATOM 657 O O . ALA A 1 86 ? -5.601 18.191 -24.454 1.00 42.72 86 ALA A O 1
ATOM 658 N N . THR A 1 87 ? -5.243 18.518 -22.244 1.00 34.44 87 THR A N 1
ATOM 659 C CA . THR A 1 87 ? -6.367 19.364 -21.749 1.00 34.44 87 THR A CA 1
ATOM 660 C C . THR A 1 87 ? -6.686 19.049 -20.269 1.00 34.44 87 THR A C 1
ATOM 662 O O . THR A 1 87 ? -6.715 17.894 -19.858 1.00 34.44 87 THR A O 1
ATOM 665 N N . THR A 1 88 ? -6.852 20.121 -19.482 1.00 40.84 88 THR A N 1
ATOM 666 C CA . THR A 1 88 ? -7.353 20.296 -18.096 1.00 40.84 88 THR A CA 1
ATOM 667 C C . THR A 1 88 ? -7.612 19.067 -17.206 1.00 40.84 88 THR A C 1
ATOM 669 O O . THR A 1 88 ? -8.367 18.162 -17.547 1.00 40.84 88 THR A O 1
ATOM 672 N N . GLY A 1 89 ? -7.064 19.118 -15.985 1.00 51.12 89 GLY A N 1
ATOM 673 C CA . GLY A 1 89 ? -7.083 18.065 -14.967 1.00 51.12 89 GLY A CA 1
ATOM 674 C C . GLY A 1 89 ? -8.461 17.526 -14.576 1.00 51.12 89 GLY A C 1
ATOM 675 O O . GLY A 1 89 ? -9.032 17.909 -13.558 1.00 51.12 89 GLY A O 1
ATOM 676 N N . VAL A 1 90 ? -8.928 16.524 -15.314 1.00 48.84 90 VAL A N 1
ATOM 677 C CA . VAL A 1 90 ? -9.912 15.553 -14.839 1.00 48.84 90 VAL A CA 1
ATOM 678 C C . VAL A 1 90 ? -9.131 14.391 -14.237 1.00 48.84 90 VAL A C 1
ATOM 680 O O . VAL A 1 90 ? -8.351 13.727 -14.920 1.00 48.84 90 VAL A O 1
ATOM 683 N N . LYS A 1 91 ? -9.317 14.134 -12.936 1.00 54.06 91 LYS A N 1
ATOM 684 C CA . LYS A 1 91 ? -8.796 12.922 -12.285 1.00 54.06 91 LYS A CA 1
ATOM 685 C C . LYS A 1 91 ? -9.271 11.718 -13.098 1.00 54.06 91 LYS A C 1
ATOM 687 O O . LYS A 1 91 ? -10.460 11.408 -13.082 1.00 54.06 91 LYS A O 1
ATOM 692 N N . LYS A 1 92 ? -8.355 11.055 -13.812 1.00 54.84 92 LYS A N 1
ATOM 693 C CA . LYS A 1 92 ? -8.676 9.889 -14.640 1.00 54.84 92 LYS A CA 1
ATOM 694 C C . LYS A 1 92 ? -9.338 8.840 -13.746 1.00 54.84 92 LYS A C 1
ATOM 696 O O . LYS A 1 92 ? -8.707 8.305 -12.832 1.00 54.84 92 LYS A O 1
ATOM 701 N N . LYS A 1 93 ? -10.638 8.614 -13.953 1.00 60.22 93 LYS A N 1
ATOM 702 C CA . LYS A 1 93 ? -11.414 7.628 -13.199 1.00 60.22 93 LYS A CA 1
ATOM 703 C C . LYS A 1 93 ? -10.750 6.272 -13.439 1.00 60.22 93 LYS A C 1
ATOM 705 O O . LYS A 1 93 ? -10.475 5.915 -14.582 1.00 60.22 93 LYS A O 1
ATOM 710 N N . ARG A 1 94 ? -10.400 5.560 -12.365 1.00 68.50 94 ARG A N 1
ATOM 711 C CA . ARG A 1 94 ? -9.818 4.214 -12.482 1.00 68.50 94 ARG A CA 1
ATOM 712 C C . ARG A 1 94 ? -10.797 3.338 -13.270 1.00 68.50 94 ARG A C 1
ATOM 714 O O . ARG A 1 94 ? -12.000 3.439 -13.032 1.00 68.50 94 ARG A O 1
ATOM 721 N N . GLY A 1 95 ? -10.276 2.528 -14.195 1.00 72.69 95 GLY A N 1
ATOM 722 C CA . GLY A 1 95 ? -11.086 1.616 -15.005 1.00 72.69 95 GLY A CA 1
ATOM 723 C C . GLY A 1 95 ? -11.974 0.736 -14.126 1.00 72.69 95 GLY A C 1
ATOM 724 O O . GLY A 1 95 ? -11.571 0.323 -13.034 1.00 72.69 95 GLY A O 1
ATOM 725 N N . MET A 1 96 ? -13.204 0.505 -14.576 1.00 79.38 96 MET A N 1
ATOM 726 C CA . MET A 1 96 ? -14.198 -0.274 -13.845 1.00 79.38 96 MET A CA 1
ATOM 727 C C . MET A 1 96 ? -13.753 -1.741 -13.776 1.00 79.38 96 MET A C 1
ATOM 729 O O . MET A 1 96 ? -13.505 -2.357 -14.805 1.00 79.38 96 MET A O 1
ATOM 733 N N . THR A 1 97 ? -13.625 -2.322 -12.581 1.00 89.38 97 THR A N 1
ATOM 734 C CA . THR A 1 97 ? -13.288 -3.749 -12.444 1.00 89.38 97 THR A CA 1
ATOM 735 C C . THR A 1 97 ? -14.494 -4.631 -12.781 1.00 89.38 97 THR A C 1
ATOM 737 O O . THR A 1 97 ? -15.634 -4.167 -12.733 1.00 89.38 97 THR A O 1
ATOM 740 N N . ALA A 1 98 ? -14.263 -5.920 -13.058 1.00 88.12 98 ALA A N 1
ATOM 741 C CA . ALA A 1 98 ? -15.337 -6.895 -13.289 1.00 88.12 98 ALA A CA 1
ATOM 742 C C . ALA A 1 98 ? -16.354 -6.936 -12.130 1.00 88.12 98 ALA A C 1
ATOM 744 O O . ALA A 1 98 ? -17.558 -6.919 -12.360 1.00 88.12 98 ALA A O 1
ATOM 745 N N . TYR A 1 99 ? -15.874 -6.862 -10.882 1.00 89.75 99 TYR A N 1
ATOM 746 C CA . TYR A 1 99 ? -16.734 -6.761 -9.698 1.00 89.75 99 TYR A CA 1
ATOM 747 C C . TYR A 1 99 ? -17.600 -5.495 -9.699 1.00 89.75 99 TYR A C 1
ATOM 749 O O . TYR A 1 99 ? -18.773 -5.538 -9.337 1.00 89.75 99 TYR A O 1
ATOM 757 N N . ASN A 1 100 ? -17.046 -4.356 -10.120 1.00 90.12 100 ASN A N 1
ATOM 758 C CA . ASN A 1 100 ? -17.819 -3.120 -10.172 1.00 90.12 100 ASN A CA 1
ATOM 759 C C . ASN A 1 100 ? -18.882 -3.157 -11.282 1.00 90.12 100 ASN A C 1
ATOM 761 O O . ASN A 1 100 ? -19.949 -2.569 -11.109 1.00 90.12 100 ASN A O 1
ATOM 765 N N . LEU A 1 101 ? -18.608 -3.836 -12.403 1.00 89.56 101 LEU A N 1
ATOM 766 C CA . LEU A 1 101 ? -19.598 -4.086 -13.453 1.00 89.56 101 LEU A CA 1
ATOM 767 C C . LEU A 1 101 ? -20.731 -4.977 -12.932 1.00 89.56 101 LEU A C 1
ATOM 769 O O . LEU A 1 101 ? -21.897 -4.619 -13.085 1.00 89.56 101 LEU A O 1
ATOM 773 N N . PHE A 1 102 ? -20.383 -6.070 -12.251 1.00 90.06 102 PHE A N 1
ATOM 774 C CA . PHE A 1 102 ? -21.340 -6.950 -11.582 1.00 90.06 102 PHE A CA 1
ATOM 775 C C . PHE A 1 102 ? -22.225 -6.173 -10.598 1.00 90.06 102 PHE A C 1
ATOM 777 O O . PHE A 1 102 ? -23.447 -6.170 -10.729 1.00 90.06 102 PHE A O 1
ATOM 784 N N . CYS A 1 103 ? -21.617 -5.395 -9.695 1.00 89.56 103 CYS A N 1
ATOM 785 C CA . CYS A 1 103 ? -22.357 -4.548 -8.760 1.00 89.56 103 CYS A CA 1
ATOM 786 C C . CYS A 1 103 ? -23.271 -3.545 -9.472 1.00 89.56 103 CYS A C 1
ATOM 788 O O . CYS A 1 103 ? -24.334 -3.226 -8.957 1.00 89.56 103 CYS A O 1
ATOM 790 N N . LYS A 1 104 ? -22.871 -3.005 -10.629 1.00 88.38 104 LYS A N 1
ATOM 791 C CA . LYS A 1 104 ? -23.687 -2.038 -11.376 1.00 88.38 104 LYS A CA 1
ATOM 792 C C . LYS A 1 104 ? -24.948 -2.688 -11.953 1.00 88.38 104 LYS A C 1
ATOM 794 O O . LYS A 1 104 ? -25.994 -2.050 -11.918 1.00 88.38 104 LYS A O 1
ATOM 799 N N . MET A 1 105 ? -24.837 -3.912 -12.467 1.00 88.12 105 MET A N 1
ATOM 800 C CA . MET A 1 105 ? -25.955 -4.648 -13.066 1.00 88.12 105 MET A CA 1
ATOM 801 C C . MET A 1 105 ? -26.906 -5.191 -11.995 1.00 88.12 105 MET A C 1
ATOM 803 O O . MET A 1 105 ? -28.102 -4.926 -12.039 1.00 88.12 105 MET A O 1
ATOM 807 N N . GLU A 1 106 ? -26.371 -5.862 -10.976 1.00 87.50 106 GLU A N 1
ATOM 808 C CA . GLU A 1 106 ? -27.195 -6.546 -9.972 1.00 87.50 106 GLU A CA 1
ATOM 809 C C . GLU A 1 106 ? -27.768 -5.608 -8.903 1.00 87.50 106 GLU A C 1
ATOM 811 O O . GLU A 1 106 ? -28.795 -5.901 -8.293 1.00 87.50 106 GLU A O 1
ATOM 816 N N . ARG A 1 107 ? -27.173 -4.428 -8.676 1.00 86.88 107 ARG A N 1
ATOM 817 C CA . ARG A 1 107 ? -27.693 -3.484 -7.671 1.00 86.88 107 ARG A CA 1
ATOM 818 C C . ARG A 1 107 ? -29.132 -3.061 -7.937 1.00 86.88 107 ARG A C 1
ATOM 820 O O . ARG A 1 107 ? -29.857 -2.861 -6.967 1.00 86.88 107 ARG A O 1
ATOM 827 N N . GLN A 1 108 ? -29.533 -2.902 -9.199 1.00 84.38 108 GLN A N 1
ATOM 828 C CA . GLN A 1 108 ? -30.917 -2.556 -9.538 1.00 84.38 108 GLN A CA 1
ATOM 829 C C . GLN A 1 108 ? -31.865 -3.703 -9.173 1.00 84.38 108 GLN A C 1
ATOM 831 O O . GLN A 1 108 ? -32.824 -3.475 -8.440 1.00 84.38 108 GLN A O 1
ATOM 836 N N . ALA A 1 109 ? -31.518 -4.938 -9.543 1.00 85.44 109 ALA A N 1
ATOM 837 C CA . ALA A 1 109 ? -32.300 -6.125 -9.204 1.00 85.44 109 ALA A CA 1
ATOM 838 C C . ALA A 1 109 ? -32.434 -6.331 -7.683 1.00 85.44 109 ALA A C 1
ATOM 840 O O . ALA A 1 109 ? -33.502 -6.688 -7.185 1.00 85.44 109 ALA A O 1
ATOM 841 N N . VAL A 1 110 ? -31.373 -6.075 -6.910 1.00 84.31 110 VAL A N 1
ATOM 842 C CA . VAL A 1 110 ? -31.422 -6.185 -5.441 1.00 84.31 110 VAL A CA 1
ATOM 843 C C . VAL A 1 110 ? -32.239 -5.049 -4.814 1.00 84.31 110 VAL A C 1
ATOM 845 O O . VAL A 1 110 ? -32.933 -5.281 -3.826 1.00 84.31 110 VAL A O 1
ATOM 848 N N . LEU A 1 111 ? -32.197 -3.838 -5.378 1.00 83.62 111 LEU A N 1
ATOM 849 C CA . LEU A 1 111 ? -32.986 -2.705 -4.887 1.00 83.62 111 LEU A CA 1
ATOM 850 C C . LEU A 1 111 ? -34.490 -2.903 -5.133 1.00 83.62 111 LEU A C 1
ATOM 852 O O . LEU A 1 111 ? -35.291 -2.534 -4.278 1.00 83.62 111 LEU A O 1
ATOM 856 N N . GLU A 1 112 ? -34.863 -3.527 -6.253 1.00 85.75 112 GLU A N 1
ATOM 857 C CA . GLU A 1 112 ? -36.248 -3.917 -6.557 1.00 85.75 112 GLU A CA 1
ATOM 858 C C . GLU A 1 112 ? -36.754 -5.030 -5.636 1.00 85.75 112 GLU A C 1
ATOM 860 O O . GLU A 1 112 ? -37.890 -4.982 -5.169 1.00 85.75 112 GLU A O 1
ATOM 865 N N . LYS A 1 113 ? -35.905 -6.018 -5.327 1.00 83.31 113 LYS A N 1
ATOM 866 C CA . LYS A 1 113 ? -36.241 -7.102 -4.389 1.00 83.31 113 LYS A CA 1
ATOM 867 C C . LYS A 1 113 ? -36.355 -6.622 -2.941 1.00 83.31 113 LYS A C 1
ATOM 869 O O . LYS A 1 113 ? -37.092 -7.218 -2.159 1.00 83.31 113 LYS A O 1
ATOM 874 N N . TYR A 1 114 ? -35.622 -5.571 -2.575 1.00 79.06 114 TYR A N 1
ATOM 875 C CA . TYR A 1 114 ? -35.578 -5.029 -1.217 1.00 79.06 114 TYR A CA 1
ATOM 876 C C . TYR A 1 114 ? -35.765 -3.503 -1.203 1.00 79.06 114 TYR A C 1
ATOM 878 O O . TYR A 1 114 ? -34.826 -2.766 -0.852 1.00 79.06 114 TYR A O 1
ATOM 886 N N . PRO A 1 115 ? -36.970 -3.011 -1.545 1.00 80.19 115 PRO A N 1
ATOM 887 C CA . PRO A 1 115 ? -37.250 -1.583 -1.543 1.00 80.19 115 PRO A CA 1
ATOM 888 C C . PRO A 1 115 ? -37.101 -1.029 -0.118 1.00 80.19 115 PRO A C 1
ATOM 890 O O . PRO A 1 115 ? -37.661 -1.567 0.835 1.00 80.19 115 PRO A O 1
ATOM 893 N N . GLY A 1 116 ? -36.305 0.031 0.045 1.00 78.88 116 GLY A N 1
ATOM 894 C CA . GLY A 1 116 ? -36.064 0.685 1.341 1.00 78.88 116 GLY A CA 1
ATOM 895 C C . GLY A 1 116 ? -34.841 0.191 2.124 1.00 78.88 116 GLY A C 1
ATOM 896 O O . GLY A 1 116 ? -34.530 0.751 3.174 1.00 78.88 116 GLY A O 1
ATOM 897 N N . THR A 1 117 ? -34.102 -0.804 1.623 1.00 79.50 117 THR A N 1
ATOM 898 C CA . THR A 1 117 ? -32.816 -1.186 2.231 1.00 79.50 117 THR A CA 1
ATOM 899 C C . THR A 1 117 ? -31.723 -0.163 1.944 1.00 79.50 117 THR A C 1
ATOM 901 O O . THR A 1 117 ? -31.674 0.478 0.889 1.00 79.50 117 THR A O 1
ATOM 904 N N . THR A 1 118 ? -30.804 0.009 2.897 1.00 82.94 118 THR A N 1
ATOM 905 C CA . THR A 1 118 ? -29.732 0.995 2.733 1.00 82.94 118 THR A CA 1
ATOM 906 C C . THR A 1 118 ? -28.760 0.504 1.661 1.00 82.94 118 THR A C 1
ATOM 908 O O . THR A 1 118 ? -28.371 -0.662 1.650 1.00 82.94 118 THR A O 1
ATOM 911 N N . SER A 1 119 ? -28.255 1.399 0.803 1.00 80.94 119 SER A N 1
ATOM 912 C CA . SER A 1 119 ? -27.252 1.054 -0.227 1.00 80.94 119 SER A CA 1
ATOM 913 C C . SER A 1 119 ? -26.049 0.264 0.317 1.00 80.94 119 SER A C 1
ATOM 915 O O . SER A 1 119 ? -25.453 -0.538 -0.395 1.00 80.94 119 SER A O 1
ATOM 917 N N . LYS A 1 120 ? -25.699 0.466 1.591 1.00 85.50 120 LYS A N 1
ATOM 918 C CA . LYS A 1 120 ? -24.651 -0.271 2.306 1.00 85.50 120 LYS A CA 1
ATOM 919 C C . LYS A 1 120 ? -24.980 -1.759 2.488 1.00 85.50 120 LYS A C 1
ATOM 921 O O . LYS A 1 120 ? -24.080 -2.587 2.395 1.00 85.50 120 LYS A O 1
ATOM 926 N N . GLU A 1 121 ? -26.238 -2.096 2.743 1.00 86.38 121 GLU A N 1
ATOM 927 C CA . GLU A 1 121 ? -26.714 -3.474 2.911 1.00 86.38 121 GLU A CA 1
ATOM 928 C C . GLU A 1 121 ? -26.820 -4.182 1.564 1.00 86.38 121 GLU A C 1
ATOM 930 O O . GLU A 1 121 ? -26.364 -5.316 1.441 1.00 86.38 121 GLU A O 1
ATOM 935 N N . VAL A 1 122 ? -27.306 -3.478 0.538 1.00 87.88 122 VAL A N 1
ATOM 936 C CA . VAL A 1 122 ? -27.313 -3.963 -0.851 1.00 87.88 122 VAL A CA 1
ATOM 937 C C . VAL A 1 122 ? -25.892 -4.301 -1.307 1.00 87.88 122 VAL A C 1
ATOM 939 O O . VAL A 1 122 ? -25.629 -5.413 -1.752 1.00 87.88 122 VAL A O 1
ATOM 942 N N . MET A 1 123 ? -24.937 -3.387 -1.105 1.00 87.56 123 MET A N 1
ATOM 943 C CA . MET A 1 123 ? -23.526 -3.624 -1.440 1.00 87.56 123 MET A CA 1
ATOM 944 C C . MET A 1 123 ? -22.906 -4.772 -0.634 1.00 87.56 123 MET A C 1
ATOM 946 O O . MET A 1 123 ? -22.019 -5.457 -1.138 1.00 87.56 123 MET A O 1
ATOM 950 N N . LYS A 1 124 ? -23.348 -4.991 0.612 1.00 90.12 124 LYS A N 1
ATOM 951 C CA . LYS A 1 124 ? -22.893 -6.128 1.421 1.00 90.12 124 LYS A CA 1
ATOM 952 C C . LYS A 1 124 ? -23.369 -7.451 0.813 1.00 90.12 124 LYS A C 1
ATOM 954 O O . LYS A 1 124 ? -22.542 -8.333 0.624 1.00 90.12 124 LYS A O 1
ATOM 959 N N . ARG A 1 125 ? -24.654 -7.551 0.450 1.00 87.75 125 ARG A N 1
ATOM 960 C CA . ARG A 1 125 ? -25.233 -8.744 -0.195 1.00 87.75 125 ARG A CA 1
ATOM 961 C C . ARG A 1 125 ? -24.550 -9.056 -1.526 1.00 87.75 125 ARG A C 1
ATOM 963 O O . ARG A 1 125 ? -24.079 -10.170 -1.704 1.00 87.75 125 ARG A O 1
ATOM 970 N N . LEU A 1 126 ? -24.369 -8.047 -2.380 1.00 91.25 126 LEU A N 1
ATOM 971 C CA . LEU A 1 126 ? -23.643 -8.188 -3.650 1.00 91.25 126 LEU A CA 1
ATOM 972 C C . LEU A 1 126 ? -22.197 -8.667 -3.456 1.00 91.25 126 LEU A C 1
ATOM 974 O O . LEU A 1 126 ? -21.685 -9.463 -4.237 1.00 91.25 126 LEU A O 1
ATOM 978 N N . GLY A 1 127 ? -21.523 -8.193 -2.405 1.00 90.44 127 GLY A N 1
ATOM 979 C CA . GLY A 1 127 ? -20.168 -8.629 -2.079 1.00 90.44 127 GLY A CA 1
ATOM 980 C C . GLY A 1 127 ? -20.091 -10.083 -1.611 1.00 90.44 127 GLY A C 1
ATOM 981 O O . GLY A 1 127 ? -19.081 -10.742 -1.853 1.00 90.44 127 GLY A O 1
ATOM 982 N N . ASP A 1 128 ? -21.133 -10.579 -0.947 1.00 90.62 128 ASP A N 1
ATOM 983 C CA . ASP A 1 128 ? -21.217 -11.973 -0.513 1.00 90.62 128 ASP A CA 1
ATOM 984 C C . ASP A 1 128 ? -21.611 -12.891 -1.685 1.00 90.62 128 ASP A C 1
ATOM 986 O O . ASP A 1 128 ? -20.952 -13.909 -1.894 1.00 90.62 128 ASP A O 1
ATOM 990 N N . GLU A 1 129 ? -22.551 -12.473 -2.539 1.00 88.94 129 GLU A N 1
ATOM 991 C CA . GLU A 1 129 ? -22.885 -13.157 -3.800 1.00 88.94 129 GLU A CA 1
ATOM 992 C C . GLU A 1 129 ? -21.666 -13.274 -4.725 1.00 88.94 129 GLU A C 1
ATOM 994 O O . GLU A 1 129 ? -21.377 -14.351 -5.241 1.00 88.94 129 GLU A O 1
ATOM 999 N N . TRP A 1 130 ? -20.866 -12.210 -4.858 1.00 90.44 130 TRP A N 1
ATOM 1000 C CA . TRP A 1 130 ? -19.646 -12.254 -5.667 1.00 90.44 130 TRP A CA 1
ATOM 1001 C C . TRP A 1 130 ? -18.612 -13.266 -5.158 1.00 90.44 130 TRP A C 1
ATOM 1003 O O . TRP A 1 130 ? -17.869 -13.852 -5.947 1.00 90.44 130 TRP A O 1
ATOM 1013 N N . LYS A 1 131 ? -18.533 -13.484 -3.841 1.00 89.94 131 LYS A N 1
ATOM 1014 C CA . LYS A 1 131 ? -17.642 -14.509 -3.274 1.00 89.94 131 LYS A CA 1
ATOM 1015 C C . LYS A 1 131 ? -18.166 -15.916 -3.534 1.00 89.94 131 LYS A C 1
ATOM 1017 O O . LYS A 1 131 ? -17.345 -16.808 -3.722 1.00 89.94 131 LYS A O 1
ATOM 1022 N N . MET A 1 132 ? -19.488 -16.086 -3.542 1.00 88.75 132 MET A N 1
ATOM 1023 C CA . MET A 1 132 ? -20.158 -17.361 -3.810 1.00 88.75 132 MET A CA 1
ATOM 1024 C C . MET A 1 132 ? -20.129 -17.759 -5.291 1.00 88.75 132 MET A C 1
ATOM 1026 O O . MET A 1 132 ? -20.241 -18.945 -5.585 1.00 88.75 132 MET A O 1
ATOM 1030 N N . LEU A 1 133 ? -19.947 -16.806 -6.213 1.00 88.56 133 LEU A N 1
ATOM 1031 C CA . LEU A 1 133 ? -19.763 -17.103 -7.637 1.00 88.56 133 LEU A CA 1
ATOM 1032 C C . LEU A 1 133 ? -18.548 -18.008 -7.868 1.00 88.56 133 LEU A C 1
ATOM 1034 O O . LEU A 1 133 ? -17.475 -17.810 -7.279 1.00 88.56 133 LEU A O 1
ATOM 1038 N N . THR A 1 134 ? -18.709 -18.959 -8.786 1.00 90.06 134 THR A N 1
ATOM 1039 C CA . THR A 1 134 ? -17.618 -19.831 -9.220 1.00 90.06 134 THR A CA 1
ATOM 1040 C C . THR A 1 134 ? -16.583 -19.042 -10.021 1.00 90.06 134 THR A C 1
ATOM 1042 O O . THR A 1 134 ? -16.851 -17.945 -10.524 1.00 90.06 134 THR A O 1
ATOM 1045 N N . ASP A 1 135 ? -15.373 -19.582 -10.151 1.00 86.25 135 ASP A N 1
ATOM 1046 C CA . ASP A 1 135 ? -14.325 -18.912 -10.926 1.00 86.25 135 ASP A CA 1
ATOM 1047 C C . ASP A 1 135 ? -14.682 -18.807 -12.418 1.00 86.25 135 ASP A C 1
ATOM 1049 O O . ASP A 1 135 ? -14.301 -17.829 -13.060 1.00 86.25 135 ASP A O 1
ATOM 1053 N N . ALA A 1 136 ? -15.500 -19.733 -12.936 1.00 86.06 136 ALA A N 1
ATOM 1054 C CA . ALA A 1 136 ? -16.049 -19.670 -14.290 1.00 86.06 136 ALA A CA 1
ATOM 1055 C C . ALA A 1 136 ? -16.969 -18.451 -14.481 1.00 86.06 136 ALA A C 1
ATOM 105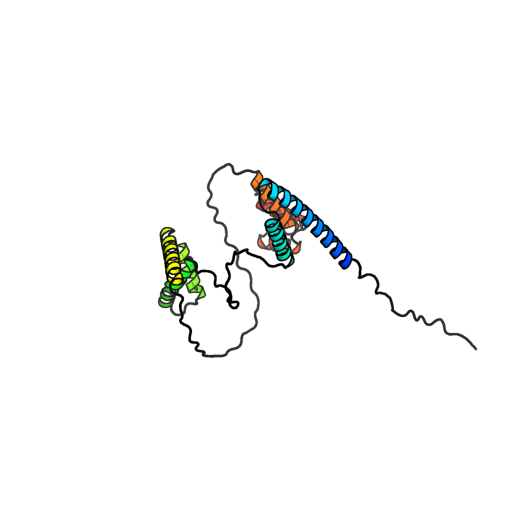7 O O . ALA A 1 136 ? -16.821 -17.704 -15.450 1.00 86.06 136 ALA A O 1
ATOM 1058 N N . ASP A 1 137 ? -17.861 -18.187 -13.524 1.00 87.44 137 ASP A N 1
ATOM 1059 C CA . ASP A 1 137 ? -18.769 -17.039 -13.598 1.00 87.44 137 ASP A CA 1
ATOM 1060 C C . ASP A 1 137 ? -18.010 -15.717 -13.450 1.00 87.44 137 ASP A C 1
ATOM 1062 O O . ASP A 1 137 ? -18.252 -14.753 -14.181 1.00 87.44 137 ASP A O 1
ATOM 1066 N N . LYS A 1 138 ? -17.036 -15.663 -12.534 1.00 89.56 138 LYS A N 1
ATOM 1067 C CA . LYS A 1 138 ? -16.162 -14.490 -12.375 1.00 89.56 138 LYS A CA 1
ATOM 1068 C C . LYS A 1 138 ? -15.381 -14.207 -13.654 1.00 89.56 138 LYS A C 1
ATOM 1070 O O . LYS A 1 138 ? -15.195 -13.037 -13.994 1.00 89.56 138 LYS A O 1
ATOM 1075 N N . GLU A 1 139 ? -14.933 -15.242 -14.358 1.00 88.94 139 GLU A N 1
ATOM 1076 C CA . GLU A 1 139 ? -14.250 -15.098 -15.642 1.00 88.94 139 GLU A CA 1
ATOM 1077 C C . GLU A 1 139 ? -15.192 -14.562 -16.723 1.00 88.94 139 GLU A C 1
ATOM 1079 O O . GLU A 1 139 ? -14.836 -13.603 -17.406 1.00 88.94 139 GLU A O 1
ATOM 1084 N N . ALA A 1 140 ? -16.431 -15.054 -16.804 1.00 91.06 140 ALA A N 1
ATOM 1085 C CA . ALA A 1 140 ? -17.439 -14.501 -17.711 1.00 91.06 140 ALA A CA 1
ATOM 1086 C C . ALA A 1 140 ? -17.667 -12.994 -17.473 1.00 91.06 140 ALA A C 1
ATOM 1088 O O . ALA A 1 140 ? -17.756 -12.212 -18.423 1.00 91.06 140 ALA A O 1
ATOM 1089 N N . TRP A 1 141 ? -17.669 -12.548 -16.212 1.00 91.12 141 TRP A N 1
ATOM 1090 C CA . TRP A 1 141 ? -17.748 -11.122 -15.874 1.00 91.12 141 TRP A CA 1
ATOM 1091 C C . TRP A 1 141 ? -16.494 -10.328 -16.257 1.00 91.12 141 TRP A C 1
ATOM 1093 O O . TRP A 1 141 ? -16.612 -9.163 -16.648 1.00 91.12 141 TRP A O 1
ATOM 1103 N N . LYS A 1 142 ? -15.296 -10.924 -16.185 1.00 89.69 142 LYS A N 1
ATOM 1104 C CA . LYS A 1 142 ? -14.066 -10.293 -16.695 1.00 89.69 142 LYS A CA 1
ATOM 1105 C C . LYS A 1 142 ? -14.114 -10.142 -18.210 1.00 89.69 142 LYS A C 1
ATOM 1107 O O . LYS A 1 142 ? -13.853 -9.045 -18.694 1.00 89.69 142 LYS A O 1
ATOM 1112 N N . GLN A 1 143 ? -14.514 -11.185 -18.933 1.00 89.38 143 GLN A N 1
ATOM 1113 C CA . GLN A 1 143 ? -14.667 -11.147 -20.390 1.00 89.38 143 GLN A CA 1
ATOM 1114 C C . GLN A 1 143 ? -15.710 -10.109 -20.809 1.00 89.38 143 GLN A C 1
ATOM 1116 O O . GLN A 1 143 ? -15.445 -9.272 -21.668 1.00 89.38 143 GLN A O 1
ATOM 1121 N N . ARG A 1 144 ? -16.859 -10.060 -20.122 1.00 88.00 144 ARG A N 1
ATOM 1122 C CA . ARG A 1 144 ? -17.887 -9.037 -20.361 1.00 88.00 144 ARG A CA 1
ATOM 1123 C C . ARG A 1 144 ? -17.368 -7.622 -20.110 1.00 88.00 144 ARG A C 1
ATOM 1125 O O . ARG A 1 144 ? -17.712 -6.703 -20.845 1.00 88.00 144 ARG A O 1
ATOM 1132 N N . ARG A 1 145 ? -16.518 -7.437 -19.097 1.00 88.75 145 ARG A N 1
ATOM 1133 C CA . ARG A 1 145 ? -15.860 -6.153 -18.831 1.00 88.75 145 ARG A CA 1
ATOM 1134 C C . ARG A 1 145 ? -14.867 -5.779 -19.932 1.00 88.75 145 ARG A C 1
ATOM 1136 O O . ARG A 1 145 ? -14.815 -4.614 -20.305 1.00 88.75 145 ARG A O 1
ATOM 1143 N N . LEU A 1 146 ? -14.085 -6.737 -20.429 1.00 86.06 146 LEU A N 1
ATOM 1144 C CA . LEU A 1 146 ? -13.140 -6.518 -21.528 1.00 86.06 146 LEU A CA 1
ATOM 1145 C C . LEU A 1 146 ? -13.867 -6.167 -22.831 1.00 86.06 146 LEU A C 1
ATOM 1147 O O . LEU A 1 146 ? -13.449 -5.248 -23.527 1.00 86.06 146 LEU A O 1
ATOM 1151 N N . ALA A 1 147 ? -14.983 -6.837 -23.120 1.00 85.75 147 ALA A N 1
ATOM 1152 C CA . ALA A 1 147 ? -15.826 -6.519 -24.268 1.00 85.75 147 ALA A CA 1
ATOM 1153 C C . ALA A 1 147 ? -16.388 -5.091 -24.176 1.00 85.75 147 ALA A C 1
ATOM 1155 O O . ALA A 1 147 ? -16.276 -4.325 -25.123 1.00 85.75 147 ALA A O 1
ATOM 1156 N N . LEU A 1 148 ? -16.912 -4.691 -23.012 1.00 83.38 148 LEU A N 1
ATOM 1157 C CA . LEU A 1 148 ? -17.420 -3.328 -22.815 1.00 83.38 148 LEU A CA 1
ATOM 1158 C C . LEU A 1 148 ? -16.339 -2.252 -22.958 1.00 83.38 148 LEU A C 1
ATOM 1160 O O . LEU A 1 148 ? -16.633 -1.171 -23.451 1.00 83.38 148 LEU A O 1
ATOM 1164 N N . ASP A 1 149 ? -15.099 -2.534 -22.564 1.00 79.62 149 ASP A N 1
ATOM 1165 C CA . ASP A 1 149 ? -13.983 -1.612 -22.795 1.00 79.62 149 ASP A CA 1
ATOM 1166 C C . ASP A 1 149 ? -13.650 -1.441 -24.274 1.00 79.62 149 ASP A C 1
ATOM 1168 O O . ASP A 1 149 ? -13.299 -0.338 -24.696 1.00 79.62 149 ASP A O 1
ATOM 1172 N N . ALA A 1 150 ? -13.721 -2.530 -25.042 1.00 77.81 150 ALA A N 1
ATOM 1173 C CA . ALA A 1 150 ? -13.477 -2.502 -26.477 1.00 77.81 150 ALA A CA 1
ATOM 1174 C C . ALA A 1 150 ? -14.551 -1.668 -27.196 1.00 77.81 150 ALA A C 1
ATOM 1176 O O . ALA A 1 150 ? -14.220 -0.855 -28.058 1.00 77.81 150 ALA A O 1
ATOM 1177 N N . GLU A 1 151 ? -15.811 -1.795 -26.770 1.00 72.44 151 GLU A N 1
ATOM 1178 C CA . GLU A 1 151 ? -16.942 -1.010 -27.282 1.00 72.44 151 GLU A CA 1
ATOM 1179 C C . GLU A 1 151 ? -16.877 0.471 -26.846 1.00 72.44 151 GLU A C 1
ATOM 1181 O O . GLU A 1 151 ? -17.011 1.377 -27.673 1.00 72.44 151 GLU A O 1
ATOM 1186 N N . GLU A 1 152 ? -16.609 0.760 -25.563 1.00 66.00 152 GLU A N 1
ATOM 1187 C CA . GLU A 1 152 ? -16.488 2.143 -25.064 1.00 66.00 152 GLU A CA 1
ATOM 1188 C C . GLU A 1 152 ? -15.280 2.876 -25.674 1.00 66.00 152 GLU A C 1
ATOM 1190 O O . GLU A 1 152 ? -15.342 4.088 -25.885 1.00 66.00 152 GLU A O 1
ATOM 1195 N N . GLY A 1 153 ? -14.209 2.155 -26.023 1.00 55.47 153 GLY A N 1
ATOM 1196 C CA . GLY A 1 153 ? -13.062 2.702 -26.751 1.00 55.47 153 GLY A CA 1
ATOM 1197 C C . GLY A 1 153 ? -13.381 3.148 -28.183 1.00 55.47 153 GLY A C 1
ATOM 1198 O O . GLY A 1 153 ? -12.658 3.987 -28.721 1.00 55.47 153 GLY A O 1
ATOM 1199 N N . SER A 1 154 ? -14.467 2.643 -28.780 1.00 49.25 154 SER A N 1
ATOM 1200 C CA . SER A 1 154 ? -14.899 2.993 -30.140 1.00 49.25 154 SER A CA 1
ATOM 1201 C C . SER A 1 154 ? -16.015 4.047 -30.187 1.00 49.25 154 SER A C 1
ATOM 1203 O O . SER A 1 154 ? -16.223 4.647 -31.240 1.00 49.25 154 SER A O 1
ATOM 1205 N N . SER A 1 155 ? -16.733 4.300 -29.083 1.00 45.06 155 SER A N 1
ATOM 1206 C CA . SER A 1 155 ? -17.977 5.096 -29.090 1.00 45.06 155 SER A CA 1
ATOM 1207 C C . SER A 1 155 ? -17.959 6.373 -28.230 1.00 45.06 155 SER A C 1
ATOM 1209 O O . SER A 1 155 ? -19.018 6.933 -27.938 1.00 45.06 155 SER A O 1
ATOM 1211 N N . THR A 1 156 ? -16.802 6.906 -27.826 1.00 41.44 156 THR A N 1
ATOM 1212 C CA . THR A 1 156 ? -16.752 8.228 -27.169 1.00 41.44 156 THR A CA 1
ATOM 1213 C C . THR A 1 156 ? -16.611 9.374 -28.174 1.00 41.44 156 THR A C 1
ATOM 1215 O O . THR A 1 156 ? -15.575 10.034 -28.240 1.00 41.44 156 THR A O 1
ATOM 1218 N N . GLN A 1 157 ? -17.688 9.660 -28.908 1.00 40.28 157 GLN A N 1
ATOM 1219 C CA . GLN A 1 157 ? -18.040 11.032 -29.281 1.00 40.28 157 GLN A CA 1
ATOM 1220 C C . GLN A 1 157 ? -19.386 11.388 -28.637 1.00 40.28 157 GLN A C 1
ATOM 1222 O O . GLN A 1 157 ? -20.396 10.744 -28.884 1.00 40.28 157 GLN A O 1
ATOM 1227 N N . SER A 1 158 ? -19.339 12.425 -27.790 1.00 41.53 158 SER A N 1
ATOM 1228 C CA . SER A 1 158 ? -20.431 13.327 -27.385 1.00 41.53 158 SER A CA 1
ATOM 1229 C C . SER A 1 158 ? -21.786 12.734 -26.971 1.00 41.53 158 SER A C 1
ATOM 1231 O O . SER A 1 158 ? -22.584 12.430 -27.843 1.00 41.53 158 SER A O 1
ATOM 1233 N N . VAL A 1 159 ? -22.129 12.814 -25.674 1.00 36.88 159 VAL A N 1
ATOM 1234 C CA . VAL A 1 159 ? -23.318 13.573 -25.218 1.00 36.88 159 VAL A CA 1
ATOM 1235 C C . VAL A 1 159 ? -23.065 14.134 -23.810 1.00 36.88 159 VAL A C 1
ATOM 1237 O O . VAL A 1 159 ? -22.764 13.404 -22.866 1.00 36.88 159 VAL A O 1
ATOM 1240 N N . SER A 1 160 ? -23.178 15.456 -23.694 1.00 37.22 160 SER A N 1
ATOM 1241 C CA . SER A 1 160 ? -23.283 16.242 -22.464 1.00 37.22 160 SER A CA 1
ATOM 1242 C C . SER A 1 160 ? -24.749 16.630 -22.191 1.00 37.22 160 SER A C 1
ATOM 1244 O O . SER A 1 160 ? -25.588 16.543 -23.081 1.00 37.22 160 SER A O 1
ATOM 1246 N N . HIS A 1 161 ? -24.993 17.141 -20.973 1.00 38.50 161 HIS A N 1
ATOM 1247 C CA . HIS A 1 161 ? -26.244 17.673 -20.391 1.00 38.50 161 HIS A CA 1
ATOM 1248 C C . HIS A 1 161 ? -27.227 16.626 -19.820 1.00 38.50 161 HIS A C 1
ATOM 1250 O O . HIS A 1 161 ? -27.419 15.567 -20.391 1.00 38.50 161 HIS A O 1
ATOM 1256 N N . VAL A 1 162 ? -27.860 16.814 -18.653 1.00 31.56 162 VAL A N 1
ATOM 1257 C CA . VAL A 1 162 ? -28.291 18.052 -17.973 1.00 31.56 162 VAL A CA 1
ATOM 1258 C C . VAL A 1 162 ? -28.315 17.848 -16.448 1.00 31.56 162 VAL A C 1
ATOM 1260 O O . VAL A 1 162 ? -28.637 16.767 -15.959 1.00 31.56 162 VAL A O 1
ATOM 1263 N N . ALA A 1 163 ? -28.025 18.914 -15.703 1.00 32.06 163 ALA A N 1
ATOM 1264 C CA . ALA A 1 163 ? -28.339 19.032 -14.285 1.00 32.06 163 ALA A CA 1
ATOM 1265 C C . ALA A 1 163 ? -29.859 19.046 -14.054 1.00 32.06 163 ALA A C 1
ATOM 1267 O O . ALA A 1 163 ? -30.592 19.623 -14.854 1.00 32.06 163 ALA A O 1
ATOM 1268 N N . ASN A 1 164 ? -30.311 18.539 -12.905 1.00 29.39 164 ASN A N 1
ATOM 1269 C CA . ASN A 1 164 ? -31.398 19.214 -12.210 1.00 29.39 164 ASN A CA 1
ATOM 1270 C C . ASN A 1 164 ? -31.209 19.146 -10.694 1.00 29.39 164 ASN A C 1
ATOM 1272 O O . ASN A 1 164 ? -30.927 18.092 -10.122 1.00 29.39 164 ASN A O 1
ATOM 1276 N N . ALA A 1 165 ? -31.310 20.319 -10.081 1.00 28.64 165 ALA A N 1
ATOM 1277 C CA . ALA A 1 165 ? -31.271 20.537 -8.651 1.00 28.64 165 ALA A CA 1
ATOM 1278 C C . ALA A 1 165 ? -32.661 20.281 -8.056 1.00 28.64 165 ALA A C 1
ATOM 1280 O O . ALA A 1 165 ? -33.666 2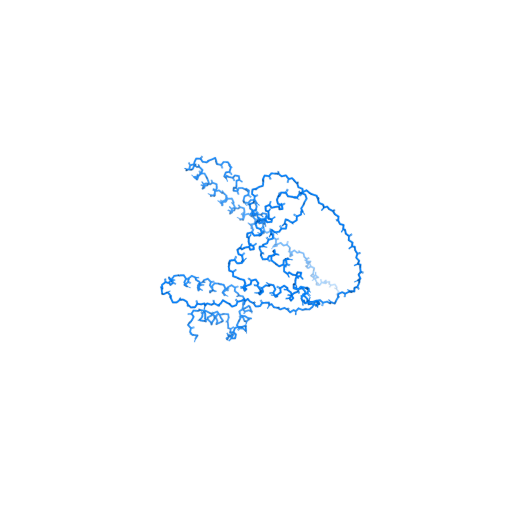0.661 -8.646 1.00 28.64 165 ALA A O 1
ATOM 1281 N N . SER A 1 166 ? -32.714 19.718 -6.851 1.00 27.75 166 SER A N 1
ATOM 1282 C CA . SER A 1 166 ? -33.789 20.027 -5.911 1.00 27.75 166 SER A CA 1
ATOM 1283 C C . SER A 1 166 ? -33.242 19.947 -4.494 1.00 27.75 166 SER A C 1
ATOM 1285 O O . SER A 1 166 ? -32.686 18.933 -4.074 1.00 27.75 166 SER A O 1
ATOM 1287 N N . ALA A 1 167 ? -33.357 21.073 -3.805 1.00 27.17 167 ALA A N 1
ATOM 1288 C CA . ALA A 1 167 ? -32.963 21.291 -2.429 1.00 27.17 167 ALA A CA 1
ATOM 1289 C C . ALA A 1 167 ? -33.952 20.641 -1.448 1.00 27.17 167 ALA A C 1
ATOM 1291 O O . ALA A 1 167 ? -35.153 20.640 -1.703 1.00 27.17 167 ALA A O 1
ATOM 1292 N N . SER A 1 168 ? -33.452 20.188 -0.296 1.00 29.36 168 SER A N 1
ATOM 1293 C CA . SER A 1 168 ? -34.112 20.403 0.999 1.00 29.36 168 SER A CA 1
ATOM 1294 C C . SER A 1 168 ? -33.107 20.194 2.140 1.00 29.36 168 SER A C 1
ATOM 1296 O O . SER A 1 168 ? -32.676 19.085 2.448 1.00 29.36 168 SER A O 1
ATOM 1298 N N . GLU A 1 169 ? -32.706 21.330 2.688 1.00 29.69 169 GLU A N 1
ATOM 1299 C CA . GLU A 1 169 ? -32.261 21.644 4.045 1.00 29.69 169 GLU A CA 1
ATOM 1300 C C . GLU A 1 169 ? -32.525 20.589 5.143 1.00 29.69 169 GLU A C 1
ATOM 1302 O O . GLU A 1 169 ? -33.660 20.173 5.344 1.00 29.69 169 GLU A O 1
ATOM 1307 N N . THR A 1 170 ? -31.482 20.202 5.895 1.00 28.27 170 THR A N 1
ATOM 1308 C CA . THR A 1 170 ? -31.429 20.229 7.378 1.00 28.27 170 THR A CA 1
ATOM 1309 C C . THR A 1 170 ? -29.978 19.992 7.837 1.00 28.27 170 THR A C 1
ATOM 1311 O O . THR A 1 170 ? -29.261 19.151 7.295 1.00 28.27 170 THR A O 1
ATOM 1314 N N . ALA A 1 171 ? -29.537 20.793 8.807 1.00 36.62 171 ALA A N 1
ATOM 1315 C CA . ALA A 1 171 ? -28.177 20.920 9.330 1.00 36.62 171 ALA A CA 1
ATOM 1316 C C . ALA A 1 171 ? -27.558 19.627 9.930 1.00 36.62 171 ALA A C 1
ATOM 1318 O O . ALA A 1 171 ? -28.283 18.772 10.441 1.00 36.62 171 ALA A O 1
ATOM 1319 N N . PRO A 1 172 ? -26.214 19.487 9.934 1.00 42.41 172 PRO A N 1
ATOM 1320 C CA . PRO A 1 172 ? -25.523 18.324 10.499 1.00 42.41 172 PRO A CA 1
ATOM 1321 C C . PRO A 1 172 ? -25.302 18.430 12.027 1.00 42.41 172 PRO A C 1
ATOM 1323 O O . PRO A 1 172 ? -24.841 19.474 12.493 1.00 42.41 172 PRO A O 1
ATOM 1326 N N . PRO A 1 173 ? -25.523 17.363 12.826 1.00 56.53 173 PRO A N 1
ATOM 1327 C CA . PRO A 1 173 ? -24.981 17.268 14.183 1.00 56.53 173 PRO A CA 1
ATOM 1328 C C . PRO A 1 173 ? -23.481 16.878 14.173 1.00 56.53 173 PRO A C 1
ATOM 1330 O O . PRO A 1 173 ? -23.004 16.270 13.208 1.00 56.53 173 PRO A O 1
ATOM 1333 N N . PRO A 1 174 ? -22.713 17.231 15.224 1.00 46.06 174 PRO A N 1
ATOM 1334 C CA . PRO A 1 174 ? -21.250 17.139 15.243 1.00 46.06 174 PRO A CA 1
ATOM 1335 C C . PRO A 1 174 ? -20.719 15.691 15.246 1.00 46.06 174 PRO A C 1
ATOM 1337 O O . PRO A 1 174 ? -21.372 14.788 15.777 1.00 46.06 174 PRO A O 1
ATOM 1340 N N . PRO A 1 175 ? -19.505 15.446 14.710 1.00 40.00 175 PRO A N 1
ATOM 1341 C CA . PRO A 1 175 ? -18.909 14.118 14.688 1.00 40.00 175 PRO A CA 1
ATOM 1342 C C . PRO A 1 175 ? -18.355 13.749 16.069 1.00 40.00 175 PRO A C 1
ATOM 1344 O O . PRO A 1 175 ? -17.493 14.440 16.609 1.00 40.00 175 PRO A O 1
ATOM 1347 N N . THR A 1 176 ? -18.789 12.611 16.610 1.00 35.00 176 THR A N 1
ATOM 1348 C CA . THR A 1 176 ? -18.062 11.914 17.682 1.00 35.00 176 THR A CA 1
ATOM 1349 C C . THR A 1 176 ? -17.624 10.516 17.231 1.00 35.00 176 THR A C 1
ATOM 1351 O O . THR A 1 176 ? -18.194 9.954 16.292 1.00 35.00 176 THR A O 1
ATOM 1354 N N . PRO A 1 177 ? -16.527 9.993 17.810 1.00 53.84 177 PRO A N 1
ATOM 1355 C CA . PRO A 1 177 ? -15.647 9.031 17.161 1.00 53.84 177 PRO A CA 1
ATOM 1356 C C . PRO A 1 177 ? -15.934 7.595 17.609 1.00 53.84 177 PRO A C 1
ATOM 1358 O O . PRO A 1 177 ? -16.159 7.339 18.786 1.00 53.84 177 PRO A O 1
ATOM 1361 N N . THR A 1 178 ? -15.870 6.627 16.696 1.00 31.55 178 THR A N 1
ATOM 1362 C CA . THR A 1 178 ? -15.771 5.189 17.034 1.00 31.55 178 THR A CA 1
ATOM 1363 C C . THR A 1 178 ? -15.355 4.431 15.769 1.00 31.55 178 THR A C 1
ATOM 1365 O O . THR A 1 178 ? -16.101 4.329 14.806 1.00 31.55 178 THR A O 1
ATOM 1368 N N . SER A 1 179 ? -14.063 4.157 15.601 1.00 36.94 179 SER A N 1
ATOM 1369 C CA . SER A 1 179 ? -13.321 2.970 16.068 1.00 36.94 179 SER A CA 1
ATOM 1370 C C . SER A 1 179 ? -13.219 1.859 15.010 1.00 36.94 179 SER A C 1
ATOM 1372 O O . SER A 1 179 ? -14.096 1.712 14.161 1.00 36.94 179 SER A O 1
ATOM 1374 N N . PRO A 1 180 ? -12.084 1.134 14.984 1.00 38.81 180 PRO A N 1
ATOM 1375 C CA . PRO A 1 180 ? -11.489 0.628 13.754 1.00 38.81 180 PRO A CA 1
ATOM 1376 C C . PRO A 1 180 ? -11.967 -0.779 13.400 1.00 38.81 180 PRO A C 1
ATOM 1378 O O . PRO A 1 180 ? -12.088 -1.656 14.250 1.00 38.81 180 PRO A O 1
ATOM 1381 N N . LYS A 1 181 ? -12.155 -0.991 12.099 1.00 34.34 181 LYS A N 1
ATOM 1382 C CA . LYS A 1 181 ? -12.474 -2.269 11.462 1.00 34.34 181 LYS A CA 1
ATOM 1383 C C . LYS A 1 181 ? -11.314 -3.259 11.654 1.00 34.34 181 LYS A C 1
ATOM 1385 O O . LYS A 1 181 ? -10.193 -2.977 11.232 1.00 34.34 181 LYS A O 1
ATOM 1390 N N . SER A 1 182 ? -11.591 -4.398 12.283 1.00 43.78 182 SER A N 1
ATOM 1391 C CA . SER A 1 182 ? -10.658 -5.520 12.439 1.00 43.78 182 SER A CA 1
ATOM 1392 C C . SER A 1 182 ? -10.185 -6.058 11.076 1.00 43.78 182 SER A C 1
ATOM 1394 O O . SER A 1 182 ? -10.999 -6.136 10.151 1.00 43.78 182 SER A O 1
ATOM 1396 N N . PRO A 1 183 ? -8.905 -6.450 10.927 1.00 45.84 183 PRO A N 1
ATOM 1397 C CA . PRO A 1 183 ? -8.427 -7.143 9.734 1.00 45.84 183 PRO A CA 1
ATOM 1398 C C . PRO A 1 183 ? -8.941 -8.597 9.697 1.00 45.84 183 PRO A C 1
ATOM 1400 O O . PRO A 1 183 ? -9.157 -9.193 10.756 1.00 45.84 183 PRO A O 1
ATOM 1403 N N . PRO A 1 184 ? -9.156 -9.176 8.501 1.00 39.00 184 PRO A N 1
ATOM 1404 C CA . PRO A 1 184 ? -9.647 -10.539 8.368 1.00 39.00 184 PRO A CA 1
ATOM 1405 C C . PRO A 1 184 ? -8.596 -11.549 8.842 1.00 39.00 184 PRO A C 1
ATOM 1407 O O . PRO A 1 184 ? -7.403 -11.411 8.574 1.00 39.00 184 PRO A O 1
ATOM 1410 N N . ARG A 1 185 ? -9.077 -12.574 9.546 1.00 41.97 185 ARG A N 1
ATOM 1411 C CA . ARG A 1 185 ? -8.326 -13.756 9.975 1.00 41.97 185 ARG A CA 1
ATOM 1412 C C . ARG A 1 185 ? -7.895 -14.555 8.733 1.00 41.97 185 ARG A C 1
ATOM 1414 O O . ARG A 1 185 ? -8.778 -14.901 7.946 1.00 41.97 185 ARG A O 1
ATOM 1421 N N . PRO A 1 186 ? -6.604 -14.879 8.537 1.00 43.09 186 PRO A N 1
ATOM 1422 C CA . PRO A 1 186 ? -6.231 -15.856 7.526 1.00 43.09 186 PRO A CA 1
ATOM 1423 C C . PRO A 1 186 ? -6.753 -17.224 7.971 1.00 43.09 186 PRO A C 1
ATOM 1425 O O . PRO A 1 186 ? -6.436 -17.713 9.057 1.00 43.09 186 PRO A O 1
ATOM 1428 N N . SER A 1 187 ? -7.617 -17.805 7.144 1.00 43.00 187 SER A N 1
ATOM 1429 C CA . SER A 1 187 ? -7.975 -19.215 7.240 1.00 43.00 187 SER A CA 1
ATOM 1430 C C . SER A 1 187 ? -6.810 -19.982 6.633 1.00 43.00 187 SER A C 1
ATOM 1432 O O . SER A 1 187 ? -6.707 -20.084 5.415 1.00 43.00 187 SER A O 1
ATOM 1434 N N . VAL A 1 188 ? -5.880 -20.418 7.478 1.00 44.09 188 VAL A N 1
ATOM 1435 C CA . VAL A 1 188 ? -4.833 -21.353 7.072 1.00 44.09 188 VAL A CA 1
ATOM 1436 C C . VAL A 1 188 ? -5.469 -22.736 6.996 1.00 44.09 188 VAL A C 1
ATOM 1438 O O . VAL A 1 188 ? -5.756 -23.368 8.011 1.00 44.09 188 VAL A O 1
ATOM 1441 N N . LEU A 1 189 ? -5.775 -23.153 5.767 1.00 35.34 189 LEU A N 1
ATOM 1442 C CA . LEU A 1 189 ? -5.912 -24.561 5.430 1.00 35.34 189 LEU A CA 1
ATOM 1443 C C . LEU A 1 189 ? -4.538 -25.190 5.646 1.00 35.34 189 LEU A C 1
ATOM 1445 O O . LEU A 1 189 ? -3.548 -24.768 5.054 1.00 35.34 189 LEU A O 1
ATOM 1449 N N . PHE A 1 190 ? -4.505 -26.139 6.567 1.00 41.59 190 PHE A N 1
ATOM 1450 C CA . PHE A 1 190 ? -3.354 -26.956 6.893 1.00 41.59 190 PHE A CA 1
ATOM 1451 C C . PHE A 1 190 ? -3.062 -27.851 5.682 1.00 41.59 190 PHE A C 1
ATOM 1453 O O . PHE A 1 190 ? -3.856 -28.734 5.362 1.00 41.59 190 PHE A O 1
ATOM 1460 N N . THR A 1 191 ? -1.965 -27.589 4.974 1.00 30.08 191 THR A N 1
ATOM 1461 C CA . THR A 1 191 ? -1.362 -28.558 4.056 1.00 30.08 191 THR A CA 1
ATOM 1462 C C . THR A 1 191 ? -0.032 -28.970 4.656 1.00 30.08 191 THR A C 1
ATOM 1464 O O . THR A 1 191 ? 0.906 -28.175 4.686 1.00 30.08 191 THR A O 1
ATOM 1467 N N . ASP A 1 192 ? 0.021 -30.205 5.149 1.00 41.16 192 ASP A N 1
ATOM 1468 C CA . ASP A 1 192 ? 1.263 -30.895 5.470 1.00 41.16 192 ASP A CA 1
ATOM 1469 C C . ASP A 1 192 ? 2.130 -30.956 4.212 1.00 41.16 192 ASP A C 1
ATOM 1471 O O . ASP A 1 192 ? 1.849 -31.696 3.269 1.00 41.16 192 ASP A O 1
ATOM 1475 N N . THR A 1 193 ? 3.192 -30.162 4.173 1.00 36.12 193 THR A N 1
ATOM 1476 C CA . THR A 1 193 ? 4.364 -30.440 3.345 1.00 36.12 193 THR A CA 1
ATOM 1477 C C . THR A 1 193 ? 5.570 -29.914 4.102 1.00 36.12 193 THR A C 1
ATOM 1479 O O . THR A 1 193 ? 5.801 -28.714 4.205 1.00 36.12 193 THR A O 1
ATOM 1482 N N . ALA A 1 194 ? 6.279 -30.858 4.712 1.00 48.28 194 ALA A N 1
ATOM 1483 C CA . ALA A 1 194 ? 7.567 -30.649 5.336 1.00 48.28 194 ALA A CA 1
ATOM 1484 C C . ALA A 1 194 ? 8.561 -30.031 4.336 1.00 48.28 194 ALA A C 1
ATOM 1486 O O . ALA A 1 194 ? 8.567 -30.403 3.163 1.00 48.28 194 ALA A O 1
ATOM 1487 N N . ALA A 1 195 ? 9.428 -29.165 4.870 1.00 47.50 195 ALA A N 1
ATOM 1488 C CA . ALA A 1 195 ? 10.559 -28.489 4.228 1.00 47.50 195 ALA A CA 1
ATOM 1489 C C . ALA A 1 195 ? 10.244 -27.198 3.441 1.00 47.50 195 ALA A C 1
ATOM 1491 O O . ALA A 1 195 ? 10.345 -27.145 2.218 1.00 47.50 195 ALA A O 1
ATOM 1492 N N . THR A 1 196 ? 10.004 -26.114 4.183 1.00 46.62 196 THR A N 1
ATOM 1493 C CA . THR A 1 196 ? 10.332 -24.741 3.758 1.00 46.62 196 THR A CA 1
ATOM 1494 C C . THR A 1 196 ? 11.274 -24.141 4.802 1.00 46.62 196 THR A C 1
ATOM 1496 O O . THR A 1 196 ? 10.875 -23.892 5.932 1.00 46.62 196 THR A O 1
ATOM 1499 N N . THR A 1 197 ? 12.547 -24.067 4.411 1.00 54.62 197 THR A N 1
ATOM 1500 C CA . THR A 1 197 ? 13.688 -23.298 4.944 1.00 54.62 197 THR A CA 1
ATOM 1501 C C . THR A 1 197 ? 13.505 -22.571 6.284 1.00 54.62 197 THR A C 1
ATOM 1503 O O . THR A 1 197 ? 12.925 -21.490 6.340 1.00 54.62 197 THR A O 1
ATOM 1506 N N . GLU A 1 198 ? 14.141 -23.106 7.331 1.00 61.41 198 GLU A N 1
ATOM 1507 C CA . GLU A 1 198 ? 14.317 -22.472 8.653 1.00 61.41 198 GLU A CA 1
ATOM 1508 C C . GLU A 1 198 ? 14.874 -21.031 8.550 1.00 61.41 198 GLU A C 1
ATOM 1510 O O . GLU A 1 198 ? 14.544 -20.165 9.356 1.00 61.41 198 GLU A O 1
ATOM 1515 N N . GLU A 1 199 ? 15.635 -20.736 7.488 1.00 65.06 199 GLU A N 1
ATOM 1516 C CA . GLU A 1 199 ? 16.199 -19.410 7.203 1.00 65.06 199 GLU A CA 1
ATOM 1517 C C . GLU A 1 199 ? 15.137 -18.328 6.910 1.00 65.06 199 GLU A C 1
ATOM 1519 O O . GLU A 1 199 ? 15.335 -17.158 7.244 1.00 65.06 199 GLU A O 1
ATOM 1524 N N . GLU A 1 200 ? 13.990 -18.691 6.324 1.00 70.94 200 GLU A N 1
ATOM 1525 C CA . GLU A 1 200 ? 12.909 -17.734 6.030 1.00 70.94 200 GLU A CA 1
ATOM 1526 C C . GLU A 1 200 ? 12.077 -17.403 7.282 1.00 70.94 200 GLU A C 1
ATOM 1528 O O . GLU A 1 200 ? 11.579 -16.280 7.435 1.00 70.94 200 GLU A O 1
ATOM 1533 N N . GLU A 1 201 ? 11.952 -18.357 8.211 1.00 74.00 201 GLU A N 1
ATOM 1534 C CA . GLU A 1 201 ? 11.277 -18.143 9.495 1.00 74.00 201 GLU A CA 1
ATOM 1535 C C . GLU A 1 201 ? 12.093 -17.217 10.409 1.00 74.00 201 GLU A C 1
ATOM 1537 O O . GLU A 1 201 ? 11.528 -16.331 11.068 1.00 74.00 201 GLU A O 1
ATOM 1542 N N . ASP A 1 202 ? 13.420 -17.353 10.390 1.00 77.06 202 ASP A N 1
ATOM 1543 C CA . ASP A 1 202 ? 14.333 -16.510 11.161 1.00 77.06 202 ASP A CA 1
ATOM 1544 C C . ASP A 1 202 ? 14.345 -15.053 10.667 1.00 77.06 202 ASP A C 1
ATOM 1546 O O . ASP A 1 202 ? 14.246 -14.129 11.487 1.00 77.06 202 ASP A O 1
ATOM 1550 N N . ASP A 1 203 ? 14.354 -14.812 9.347 1.00 87.69 203 ASP A N 1
ATOM 1551 C CA . ASP A 1 203 ? 14.249 -13.449 8.793 1.00 87.69 203 ASP A CA 1
ATOM 1552 C C . ASP A 1 203 ? 12.914 -12.792 9.180 1.00 87.69 203 ASP A C 1
ATOM 1554 O O . ASP A 1 203 ? 12.849 -11.623 9.598 1.00 87.69 203 ASP A O 1
ATOM 1558 N N . TYR A 1 204 ? 11.826 -13.567 9.152 1.00 84.44 204 TYR A N 1
ATOM 1559 C CA . TYR A 1 204 ? 10.521 -13.083 9.580 1.00 84.44 204 TYR A CA 1
ATOM 1560 C C . TYR A 1 204 ? 10.520 -12.663 11.057 1.00 84.44 204 TYR A C 1
ATOM 1562 O O . TYR A 1 204 ? 10.081 -11.543 11.376 1.00 84.44 204 TYR A O 1
ATOM 1570 N N . LEU A 1 205 ? 11.038 -13.508 11.955 1.00 87.50 205 LEU A N 1
ATOM 1571 C CA . LEU A 1 205 ? 11.124 -13.227 13.391 1.00 87.50 205 LEU A CA 1
ATOM 1572 C C . LEU A 1 205 ? 12.030 -12.026 13.685 1.00 87.50 205 LEU A C 1
ATOM 1574 O O . LEU A 1 205 ? 11.660 -11.157 14.485 1.00 87.50 205 LEU A O 1
ATOM 1578 N N . GLN A 1 206 ? 13.159 -11.903 12.991 1.00 88.06 206 GLN A N 1
ATOM 1579 C CA . GLN A 1 206 ? 14.080 -10.780 13.155 1.00 88.06 206 GLN A CA 1
ATOM 1580 C C . GLN A 1 206 ? 13.470 -9.459 12.659 1.00 88.06 206 GLN A C 1
ATOM 1582 O O . GLN A 1 206 ? 13.571 -8.413 13.327 1.00 88.06 206 GLN A O 1
ATOM 1587 N N . SER A 1 207 ? 12.731 -9.495 11.545 1.00 90.12 207 SER A N 1
ATOM 1588 C CA . SER A 1 207 ? 11.961 -8.345 11.060 1.00 90.12 207 SER A CA 1
ATOM 1589 C C . SER A 1 207 ? 10.866 -7.939 12.058 1.00 90.12 207 SER A C 1
ATOM 1591 O O . SER A 1 207 ? 10.610 -6.745 12.271 1.00 90.12 207 SER A O 1
ATOM 1593 N N . PHE A 1 208 ? 10.218 -8.917 12.698 1.00 92.62 208 PHE A N 1
ATOM 1594 C CA . PHE A 1 208 ? 9.149 -8.697 13.664 1.00 92.62 208 PHE A CA 1
ATOM 1595 C C . PHE A 1 208 ? 9.686 -8.087 14.965 1.00 92.62 208 PHE A C 1
ATOM 1597 O O . PHE A 1 208 ? 9.164 -7.064 15.424 1.00 92.62 208 PHE A O 1
ATOM 1604 N N . GLN A 1 209 ? 10.793 -8.611 15.493 1.00 92.19 209 GLN A N 1
ATOM 1605 C CA . GLN A 1 209 ? 11.486 -8.059 16.658 1.00 92.19 209 GLN A CA 1
ATOM 1606 C C . GLN A 1 209 ? 11.909 -6.602 16.433 1.00 92.19 209 GLN A C 1
ATOM 1608 O O . GLN A 1 209 ? 11.645 -5.734 17.271 1.00 92.19 209 GLN A O 1
ATOM 1613 N N . THR A 1 210 ? 12.477 -6.296 15.263 1.00 94.19 210 THR A N 1
ATOM 1614 C CA . THR A 1 210 ? 12.880 -4.931 14.885 1.00 94.19 210 THR A CA 1
ATOM 1615 C C . THR A 1 210 ? 11.679 -3.978 14.857 1.00 94.19 210 THR A C 1
ATOM 1617 O O . THR A 1 210 ? 11.748 -2.847 15.351 1.00 94.19 210 THR A O 1
ATOM 1620 N N . LYS A 1 211 ? 10.533 -4.428 14.327 1.00 94.56 211 L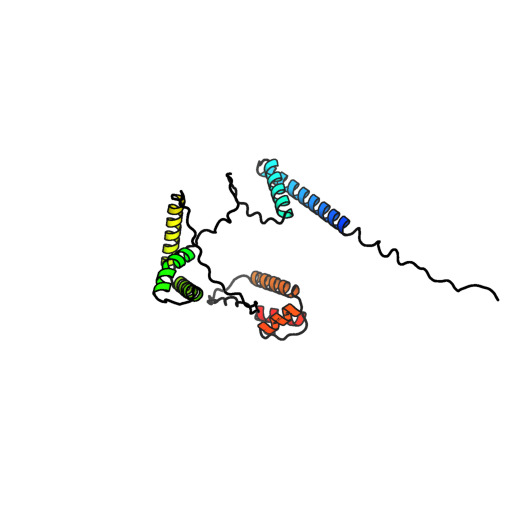YS A N 1
ATOM 1621 C CA . LYS A 1 211 ? 9.286 -3.641 14.320 1.00 94.56 211 LYS A CA 1
ATOM 1622 C C . LYS A 1 211 ? 8.775 -3.369 15.736 1.00 94.56 211 LYS A C 1
ATOM 1624 O O . LYS A 1 211 ? 8.244 -2.283 15.978 1.00 94.56 211 LYS A O 1
ATOM 1629 N N . LEU A 1 212 ? 8.930 -4.311 16.667 1.00 93.50 212 LEU A N 1
ATOM 1630 C CA . LEU A 1 212 ? 8.548 -4.121 18.068 1.00 93.50 212 LEU A CA 1
ATOM 1631 C C . LEU A 1 212 ? 9.487 -3.154 18.801 1.00 93.50 212 LEU A C 1
ATOM 1633 O O . LEU A 1 212 ? 9.012 -2.289 19.537 1.00 93.50 212 LEU A O 1
ATOM 1637 N N . GLN A 1 213 ? 10.797 -3.222 18.553 1.00 93.00 213 GLN A N 1
ATOM 1638 C CA . GLN A 1 213 ? 11.776 -2.307 19.156 1.00 93.00 213 GLN A CA 1
ATOM 1639 C C . GLN A 1 213 ? 11.539 -0.840 18.767 1.00 93.00 213 GLN A C 1
ATOM 1641 O O . GLN A 1 213 ? 11.724 0.053 19.599 1.00 93.00 213 GLN A O 1
ATOM 1646 N N . ARG A 1 214 ? 11.057 -0.585 17.543 1.00 93.88 214 ARG A N 1
ATOM 1647 C CA . ARG A 1 214 ? 10.694 0.762 17.063 1.00 93.88 214 ARG A CA 1
ATOM 1648 C C . ARG A 1 214 ? 9.410 1.320 17.690 1.00 93.88 214 ARG A C 1
ATOM 1650 O O . ARG A 1 214 ? 9.162 2.518 17.578 1.00 93.88 214 ARG A O 1
ATOM 1657 N N . LYS A 1 215 ? 8.585 0.491 18.340 1.00 93.94 215 LYS A N 1
ATOM 1658 C CA . LYS A 1 215 ? 7.359 0.954 19.006 1.00 93.94 215 LYS A CA 1
ATOM 1659 C C . LYS A 1 215 ? 7.674 1.645 20.330 1.00 93.94 215 LYS A C 1
ATOM 1661 O O . LYS A 1 215 ? 8.610 1.282 21.052 1.00 93.94 215 LYS A O 1
ATOM 1666 N N . THR A 1 216 ? 6.860 2.642 20.665 1.00 95.81 216 THR A N 1
ATOM 1667 C CA . THR A 1 216 ? 6.891 3.256 21.996 1.00 95.81 216 THR A CA 1
ATOM 1668 C C . THR A 1 216 ? 6.316 2.296 23.034 1.00 95.81 216 THR A C 1
ATOM 1670 O O . THR A 1 216 ? 5.560 1.378 22.709 1.00 95.81 216 THR A O 1
ATOM 1673 N N . GLU A 1 217 ? 6.654 2.508 24.303 1.00 93.88 217 GLU A N 1
ATOM 1674 C CA . GLU A 1 217 ? 6.144 1.673 25.392 1.00 93.88 217 GLU A CA 1
ATOM 1675 C C . GLU A 1 217 ? 4.607 1.706 25.464 1.00 93.88 217 GLU A C 1
ATOM 1677 O O . GLU A 1 217 ? 3.966 0.670 25.609 1.00 93.88 217 GLU A O 1
ATOM 1682 N N . GLU A 1 218 ? 3.999 2.872 25.236 1.00 93.88 218 GLU A N 1
ATOM 1683 C CA . GLU A 1 218 ? 2.542 3.030 25.194 1.00 93.88 218 GLU A CA 1
ATOM 1684 C C . GLU A 1 218 ? 1.896 2.268 24.025 1.00 93.88 218 GLU A C 1
ATOM 1686 O O . GLU A 1 218 ? 0.834 1.657 24.165 1.00 93.88 218 GLU A O 1
ATOM 1691 N N . GLN A 1 219 ? 2.549 2.245 22.859 1.00 94.50 219 GLN A N 1
ATOM 1692 C CA . GLN A 1 219 ? 2.086 1.450 21.720 1.00 94.50 219 GLN A CA 1
ATOM 1693 C C . GLN A 1 219 ? 2.138 -0.053 22.014 1.00 94.50 219 GLN A C 1
ATOM 1695 O O . GLN A 1 219 ? 1.243 -0.782 21.580 1.00 94.50 219 GLN A O 1
ATOM 1700 N N . LEU A 1 220 ? 3.152 -0.513 22.751 1.00 94.31 220 LEU A N 1
ATOM 1701 C CA . LEU A 1 220 ? 3.269 -1.907 23.180 1.00 94.31 220 LEU A CA 1
ATOM 1702 C C . LEU A 1 220 ? 2.239 -2.251 24.258 1.00 94.31 220 LEU A C 1
ATOM 1704 O O . LEU A 1 220 ? 1.571 -3.270 24.120 1.00 94.31 220 LEU A O 1
ATOM 1708 N N . ARG A 1 221 ? 1.994 -1.370 25.238 1.00 92.75 221 ARG A N 1
ATOM 1709 C CA . ARG A 1 221 ? 0.928 -1.550 26.243 1.00 92.75 221 ARG A CA 1
ATOM 1710 C C . ARG A 1 221 ? -0.448 -1.698 25.598 1.00 92.75 221 ARG A C 1
ATOM 1712 O O . ARG A 1 221 ? -1.204 -2.598 25.958 1.00 92.75 221 ARG A O 1
ATOM 1719 N N . LYS A 1 222 ? -0.771 -0.860 24.606 1.00 95.00 222 LYS A N 1
ATOM 1720 C CA . LYS A 1 222 ? -2.022 -0.973 23.830 1.00 95.00 222 LYS A CA 1
ATOM 1721 C C . LYS A 1 222 ? -2.121 -2.299 23.077 1.00 95.00 222 LYS A C 1
ATOM 1723 O O . LYS A 1 222 ? -3.214 -2.846 22.947 1.00 95.00 222 LYS A O 1
ATOM 1728 N N . LEU A 1 223 ? -0.998 -2.804 22.572 1.00 92.25 223 LEU A N 1
ATOM 1729 C CA . LEU A 1 223 ? -0.942 -4.076 21.861 1.00 92.25 223 LEU A CA 1
ATOM 1730 C C . LEU A 1 223 ? -1.092 -5.260 22.831 1.00 92.25 223 LEU A C 1
ATOM 1732 O O . LEU A 1 223 ? -1.881 -6.153 22.545 1.00 92.25 223 LEU A O 1
ATOM 1736 N N . CYS A 1 224 ? -0.446 -5.221 24.002 1.00 92.75 224 CYS A N 1
ATOM 1737 C CA . CYS A 1 224 ? -0.639 -6.199 25.076 1.00 92.75 224 CYS A CA 1
ATOM 1738 C C . CYS A 1 224 ? -2.107 -6.284 25.505 1.00 92.75 224 CYS A C 1
ATOM 1740 O O . CYS A 1 224 ? -2.667 -7.372 25.500 1.00 92.75 224 CYS A O 1
ATOM 1742 N N . ARG A 1 225 ? -2.768 -5.143 25.761 1.00 92.94 225 ARG A N 1
ATOM 1743 C CA . ARG A 1 225 ? -4.204 -5.105 26.110 1.00 92.94 225 ARG A CA 1
ATOM 1744 C C . ARG A 1 225 ? -5.098 -5.718 25.033 1.00 92.94 225 ARG A C 1
ATOM 1746 O O . ARG A 1 225 ? -6.116 -6.315 25.348 1.00 92.94 225 ARG A O 1
ATOM 1753 N N . ARG A 1 226 ? -4.741 -5.554 23.755 1.00 92.44 226 ARG A N 1
ATOM 1754 C CA . ARG A 1 226 ? -5.514 -6.105 22.632 1.00 92.44 226 ARG A CA 1
ATOM 1755 C C . ARG A 1 226 ? -5.423 -7.628 22.548 1.00 92.44 226 ARG A C 1
ATOM 1757 O O . ARG A 1 226 ? -6.378 -8.253 22.106 1.00 92.44 226 ARG A O 1
ATOM 1764 N N . TYR A 1 227 ? -4.276 -8.192 22.910 1.00 87.44 227 TYR A N 1
ATOM 1765 C CA . TYR A 1 227 ? -3.999 -9.626 22.805 1.00 87.44 227 TYR A CA 1
ATOM 1766 C C . TYR A 1 227 ? -4.018 -10.348 24.156 1.00 87.44 227 TYR A C 1
ATOM 1768 O O . TYR A 1 227 ? -3.578 -11.491 24.216 1.00 87.44 227 TYR A O 1
ATOM 1776 N N . ASP A 1 228 ? -4.511 -9.681 25.203 1.00 90.19 228 ASP A N 1
ATOM 1777 C CA . ASP A 1 228 ? -4.559 -10.178 26.581 1.00 90.19 228 ASP A CA 1
ATOM 1778 C C . ASP A 1 228 ? -3.202 -10.714 27.079 1.00 90.19 228 ASP A C 1
ATOM 1780 O O . ASP A 1 228 ? -3.086 -11.785 27.667 1.00 90.19 228 ASP A O 1
ATOM 1784 N N . LEU A 1 229 ? -2.131 -9.975 26.766 1.00 89.12 229 LEU A N 1
ATOM 1785 C CA . LEU A 1 229 ? -0.765 -10.311 27.167 1.00 89.12 229 LEU A CA 1
ATOM 1786 C C . LEU A 1 229 ? -0.359 -9.511 28.410 1.00 89.12 229 LEU A C 1
ATOM 1788 O O . LEU A 1 229 ? -0.724 -8.333 28.518 1.00 89.12 229 LEU A O 1
ATOM 1792 N N . PRO A 1 230 ? 0.464 -10.087 29.306 1.00 88.00 230 PRO A N 1
ATOM 1793 C CA . PRO A 1 230 ? 0.989 -9.368 30.456 1.00 88.00 230 PRO A CA 1
ATOM 1794 C C . PRO A 1 230 ? 1.744 -8.110 30.012 1.00 88.00 230 PRO A C 1
ATOM 1796 O O . PRO A 1 230 ? 2.624 -8.135 29.145 1.00 88.00 230 PRO A O 1
ATOM 1799 N N . SER A 1 231 ? 1.365 -6.979 30.602 1.00 83.56 231 SER A N 1
ATOM 1800 C CA . SER A 1 231 ? 2.055 -5.705 30.423 1.00 83.56 231 SER A CA 1
ATOM 1801 C C . SER A 1 231 ? 3.151 -5.550 31.472 1.00 83.56 231 SER A C 1
ATOM 1803 O O . SER A 1 231 ? 2.945 -5.885 32.634 1.00 83.56 231 SER A O 1
ATOM 1805 N N . GLY A 1 232 ? 4.287 -4.980 31.084 1.00 88.31 232 GLY A N 1
ATOM 1806 C CA . GLY A 1 232 ? 5.412 -4.735 31.981 1.00 88.31 232 GLY A CA 1
ATOM 1807 C C . GLY A 1 232 ? 6.333 -3.671 31.404 1.00 88.31 232 GLY A C 1
ATOM 1808 O O . GLY A 1 232 ? 5.865 -2.738 30.746 1.00 88.31 232 GLY A O 1
ATOM 1809 N N . SER A 1 233 ? 7.639 -3.829 31.609 1.00 90.56 233 SER A N 1
ATOM 1810 C CA . SER A 1 233 ? 8.634 -3.028 30.898 1.00 90.56 233 SER A CA 1
ATOM 1811 C C . SER A 1 233 ? 8.547 -3.270 29.387 1.00 90.56 233 SER A C 1
ATOM 1813 O O . SER A 1 233 ? 8.093 -4.326 28.930 1.00 90.56 233 SER A O 1
ATOM 1815 N N . LYS A 1 234 ? 9.014 -2.299 28.591 1.00 90.81 234 LYS A N 1
ATOM 1816 C CA . LYS A 1 234 ? 9.109 -2.423 27.126 1.00 90.81 234 LYS A CA 1
ATOM 1817 C C . LYS A 1 234 ? 9.711 -3.766 26.694 1.00 90.81 234 LYS A C 1
ATOM 1819 O O . LYS A 1 234 ? 9.149 -4.435 25.834 1.00 90.81 234 LYS A O 1
ATOM 1824 N N . GLU A 1 235 ? 10.804 -4.185 27.321 1.00 91.44 235 GLU A N 1
ATOM 1825 C CA . GLU A 1 235 ? 11.487 -5.442 27.004 1.00 91.44 235 GLU A CA 1
ATOM 1826 C C . GLU A 1 235 ? 10.683 -6.690 27.377 1.00 91.44 235 GLU A C 1
ATOM 1828 O O . GLU A 1 235 ? 10.705 -7.669 26.631 1.00 91.44 235 GLU A O 1
ATOM 1833 N N . ALA A 1 236 ? 9.954 -6.667 28.497 1.00 90.88 236 ALA A N 1
ATOM 1834 C CA . ALA A 1 236 ? 9.088 -7.775 28.896 1.00 90.88 236 ALA A CA 1
ATOM 1835 C C . ALA A 1 236 ? 7.940 -7.965 27.893 1.00 90.88 236 ALA A C 1
ATOM 1837 O O . ALA A 1 236 ? 7.666 -9.085 27.468 1.00 90.88 236 ALA A O 1
ATOM 1838 N N . MET A 1 237 ? 7.329 -6.866 27.437 1.00 93.56 237 MET A N 1
ATOM 1839 C CA . MET A 1 237 ? 6.266 -6.909 26.427 1.00 93.56 237 MET A CA 1
ATOM 1840 C C . MET A 1 237 ? 6.770 -7.442 25.081 1.00 93.56 237 MET A C 1
ATOM 1842 O O . MET A 1 237 ? 6.088 -8.240 24.442 1.00 93.56 237 MET A O 1
ATOM 1846 N N . ILE A 1 238 ? 7.975 -7.039 24.660 1.00 93.56 238 ILE A N 1
ATOM 1847 C CA . ILE A 1 238 ? 8.596 -7.551 23.430 1.00 93.56 238 ILE A CA 1
ATOM 1848 C C . ILE A 1 238 ? 8.858 -9.055 23.553 1.00 93.56 238 ILE A C 1
ATOM 1850 O O . ILE A 1 238 ? 8.477 -9.798 22.655 1.00 93.56 238 ILE A O 1
ATOM 1854 N N . ARG A 1 239 ? 9.437 -9.518 24.670 1.00 91.44 239 ARG A N 1
ATOM 1855 C CA . ARG A 1 239 ? 9.706 -10.947 24.907 1.00 91.44 239 ARG A CA 1
ATOM 1856 C C . ARG A 1 239 ? 8.444 -11.800 24.845 1.00 91.44 239 ARG A C 1
ATOM 1858 O O . ARG A 1 239 ? 8.430 -12.802 24.142 1.00 91.44 239 ARG A O 1
ATOM 1865 N N . VAL A 1 240 ? 7.374 -11.372 25.511 1.00 91.25 240 VAL A N 1
ATOM 1866 C CA . VAL A 1 240 ? 6.091 -12.092 25.523 1.00 91.25 240 VAL A CA 1
ATOM 1867 C C . VAL A 1 240 ? 5.471 -12.165 24.121 1.00 91.25 240 VAL A C 1
ATOM 1869 O O . VAL A 1 240 ? 4.935 -13.201 23.730 1.00 91.25 240 VAL A O 1
ATOM 1872 N N . MET A 1 241 ? 5.569 -11.091 23.331 1.00 91.62 241 MET A N 1
ATOM 1873 C CA . MET A 1 241 ? 5.085 -11.085 21.945 1.00 91.62 241 MET A CA 1
ATOM 1874 C C . MET A 1 241 ? 5.932 -11.961 21.020 1.00 91.62 241 MET A C 1
ATOM 1876 O O . MET A 1 241 ? 5.366 -12.640 20.169 1.00 91.62 241 MET A O 1
ATOM 1880 N N . MET A 1 242 ? 7.257 -11.966 21.191 1.00 91.50 242 MET A N 1
ATOM 1881 C CA . MET A 1 242 ? 8.156 -12.845 20.437 1.00 91.50 242 MET A CA 1
ATOM 1882 C C . MET A 1 242 ? 7.892 -14.316 20.766 1.00 91.50 242 MET A C 1
ATOM 1884 O O . MET A 1 242 ? 7.687 -15.098 19.848 1.00 91.50 242 MET A O 1
ATOM 1888 N N . ALA A 1 243 ? 7.785 -14.674 22.050 1.00 88.31 243 ALA A N 1
ATOM 1889 C CA . ALA A 1 243 ? 7.466 -16.034 22.491 1.00 88.31 243 ALA A CA 1
ATOM 1890 C C . ALA A 1 243 ? 6.165 -16.542 21.848 1.00 88.31 243 ALA A C 1
ATOM 1892 O O . ALA A 1 243 ? 6.125 -17.610 21.239 1.00 88.31 243 ALA A O 1
ATOM 1893 N N . ARG A 1 244 ? 5.120 -15.703 21.858 1.00 87.69 244 ARG A N 1
ATOM 1894 C CA . ARG A 1 244 ? 3.830 -16.038 21.248 1.00 87.69 244 ARG A CA 1
ATOM 1895 C C . ARG A 1 244 ? 3.891 -16.239 19.731 1.00 87.69 244 ARG A C 1
ATOM 1897 O O . ARG A 1 244 ? 3.134 -17.060 19.222 1.00 87.69 244 ARG A O 1
ATOM 1904 N N . VAL A 1 245 ? 4.731 -15.491 19.016 1.00 85.69 245 VAL A N 1
ATOM 1905 C CA . VAL A 1 245 ? 4.877 -15.617 17.554 1.00 85.69 245 VAL A CA 1
ATOM 1906 C C .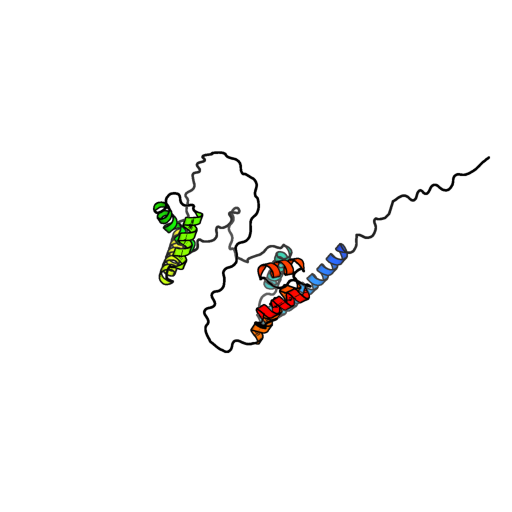 VAL A 1 245 ? 5.770 -16.797 17.179 1.00 85.69 245 VAL A C 1
ATOM 1908 O O . VAL A 1 245 ? 5.448 -17.504 16.234 1.00 85.69 245 VAL A O 1
ATOM 1911 N N . SER A 1 246 ? 6.825 -17.065 17.946 1.00 82.69 246 SER A N 1
ATOM 1912 C CA . SER A 1 246 ? 7.722 -18.209 17.740 1.00 82.69 246 SER A CA 1
ATOM 1913 C C . SER A 1 246 ? 7.140 -19.548 18.218 1.00 82.69 246 SER A C 1
ATOM 1915 O O . SER A 1 246 ? 7.861 -20.539 18.256 1.00 82.69 246 SER A O 1
ATOM 1917 N N . GLY A 1 247 ? 5.879 -19.589 18.672 1.00 74.31 247 GLY A N 1
ATOM 1918 C CA . GLY A 1 247 ? 5.240 -20.805 19.192 1.00 74.31 247 GLY A CA 1
ATOM 1919 C C . GLY A 1 247 ? 5.875 -21.370 20.471 1.00 74.31 247 GLY A C 1
ATOM 1920 O O . GLY A 1 247 ? 5.457 -22.422 20.949 1.00 74.31 247 GLY A O 1
ATOM 1921 N N . ARG A 1 248 ? 6.862 -20.678 21.054 1.00 59.03 248 ARG A N 1
ATOM 1922 C CA . ARG A 1 248 ? 7.482 -21.051 22.327 1.00 59.03 248 ARG A CA 1
ATOM 1923 C C . ARG A 1 248 ? 6.613 -20.493 23.447 1.00 59.03 248 ARG A C 1
ATOM 1925 O O . ARG A 1 248 ? 6.403 -19.285 23.527 1.00 59.03 248 ARG A O 1
ATOM 1932 N N . SER A 1 249 ? 6.074 -21.369 24.292 1.00 37.94 249 SER A N 1
ATOM 1933 C CA . SER A 1 249 ? 5.372 -20.926 25.501 1.00 37.94 249 SER A CA 1
ATOM 1934 C C . SER A 1 249 ? 6.299 -20.005 26.315 1.00 37.94 249 SER A C 1
ATOM 1936 O O . SER A 1 249 ? 7.480 -20.340 26.433 1.00 37.94 249 SER A O 1
ATOM 1938 N N . PRO A 1 250 ? 5.807 -18.852 26.811 1.00 46.53 250 PRO A N 1
ATOM 1939 C CA . PRO A 1 250 ? 6.590 -17.951 27.654 1.00 46.53 250 PRO A CA 1
ATOM 1940 C C . PRO A 1 250 ? 7.013 -18.601 28.973 1.00 46.53 250 PRO A C 1
ATOM 1942 O O . PRO A 1 250 ? 6.312 -19.538 29.424 1.00 46.53 250 PRO A O 1
#

pLDDT: mean 70.89, std 21.67, range [27.17, 95.81]

Secondary structure (DSSP, 8-state):
------------------SSSSHHHHHHHHHHHHHHHHHHHHHHHHHHHHHHTT--HHHHHHHHHHHHHHHHTT------------------PPPPPHHHHHHHHHHHHHHHHSTT--HHHHHHHHHHHHHHS-HHHHHHHHHHHHHHHHHHTT----------------PPPPP----PPPPPPP-----------HHHHHHHHHHHHHHHHTS-HHHHHHHHHHTTPPP-SHHHHHHHHHHHHTT---

Sequence (250 aa):
MTSSCAEQMMMDDTTAATTSFAWPAMERAMKRVVKNHVDANVKSFLRVVAEEYQLEEEPLARSWEAFATSAAAGARTSQRVVVTAATTGVKKKRGMTAYNLFCKMERQAVLEKYPGTTSKEVMKRLGDEWKMLTDADKEAWKQRRLALDAEEGSSTQSVSHVANASASETAPPPPTPTSPKSPPRPSVLFTDTAATTEEEEDDYLQSFQTKLQRKTEEQLRKLCRRYDLPSGSKEAMIRVMMARVSGRSP

Radius of gyration: 32.6 Å; chains: 1; bounding box: 68×95×85 Å